Protein AF-A0A810NK77-F1 (afdb_monomer)

Mean predicted aligned error: 9.83 Å

Foldseek 3Di:
DDPDPPCPVVVVVVVVVVVVVVVVVVVVVVVVVVVVVVVVVVVVVVVVVLVVLLVVLVVLLVVLVVLLVVLVVLCVVLLADQPCSVVLVVLSVVSVVCSVVSVSVVSVVSSVVSVVSSVVSVVVSVLQSVVLVLLVLLVVLLQVQQVVLQWAWDPVQWDQDSQRWTWTWIAHPVGKIKIWIWHADDPRDAIDIDIDTPVRVVCVVVVHDDPDPCPSVVVSVVSSLVSSVVSVGDDDQDDDPVRDPDDPVNVVVVPPPDPPPPPPDDDD

Sequence (268 aa):
MSGSPKYSTAQSSRERAERAERERAERQRRREQELARLRAEAEARAKAERDARRRQAALAVDGLQARLTVLENDAAAARVHLSGGSDTQRLLVRLRADLAADRLDRIGAEAAGAQRALDTAETTLDEQIDRIVARRELVRALAASMPSTGYVIDLSSLDEDQAGTISLRARALDGDVLAVVVQDEDGGGGHRMVYSNAEMLHQSDAGVVEGGTCTDLVEVITVLNRSVEQAGFEAGGVRWDDGGHVRPDERRAEQRPAPAQHTQERPA

Structure (mmCIF, N/CA/C/O backbone):
data_AF-A0A810NK77-F1
#
_entry.id   AF-A0A810NK77-F1
#
loop_
_atom_site.group_PDB
_atom_site.id
_atom_site.type_symbol
_atom_site.label_atom_id
_atom_site.label_alt_id
_atom_site.label_comp_id
_atom_site.label_asym_id
_atom_site.label_entity_id
_atom_site.label_seq_id
_atom_site.pdbx_PDB_ins_code
_atom_site.Cartn_x
_atom_site.Cartn_y
_atom_site.Cartn_z
_atom_site.occupancy
_atom_site.B_iso_or_equiv
_atom_site.auth_seq_id
_atom_site.auth_comp_id
_atom_site.auth_asym_id
_atom_site.auth_atom_id
_atom_site.pdbx_PDB_model_num
ATOM 1 N N . MET A 1 1 ? -67.738 -0.423 88.528 1.00 44.19 1 MET A N 1
ATOM 2 C CA . MET A 1 1 ? -66.285 -0.690 88.537 1.00 44.19 1 MET A CA 1
ATOM 3 C C . MET A 1 1 ? -65.865 -1.078 87.127 1.00 44.19 1 MET A C 1
ATOM 5 O O . MET A 1 1 ? -66.144 -2.190 86.712 1.00 44.19 1 MET A O 1
ATOM 9 N N . SER A 1 2 ? -65.304 -0.140 86.360 1.00 46.72 2 SER A N 1
ATOM 10 C CA . SER A 1 2 ? -64.797 -0.391 85.004 1.00 46.72 2 SER A CA 1
ATOM 11 C C . SER A 1 2 ? -63.275 -0.405 85.078 1.00 46.72 2 SER A C 1
ATOM 13 O O . SER A 1 2 ? -62.637 0.640 85.203 1.00 46.72 2 SER A O 1
ATOM 15 N N . GLY A 1 3 ? -62.702 -1.605 85.140 1.00 51.88 3 GLY A N 1
ATOM 16 C CA . GLY A 1 3 ? -61.260 -1.805 85.119 1.00 51.88 3 GLY A CA 1
ATOM 17 C C . GLY A 1 3 ? -60.760 -1.710 83.687 1.00 51.88 3 GLY A C 1
ATOM 18 O O . GLY A 1 3 ? -60.677 -2.725 83.004 1.00 51.88 3 GLY A O 1
ATOM 19 N N . SER A 1 4 ? -60.440 -0.501 83.222 1.00 55.41 4 SER A N 1
ATOM 20 C CA . SER A 1 4 ? -59.747 -0.319 81.944 1.00 55.41 4 SER A CA 1
ATOM 21 C C . SER A 1 4 ? -58.452 -1.144 81.946 1.00 55.41 4 SER A C 1
ATOM 23 O O . SER A 1 4 ? -57.627 -0.962 82.851 1.00 55.41 4 SER A O 1
ATOM 25 N N . PRO A 1 5 ? -58.239 -2.048 80.972 1.00 56.72 5 PRO A N 1
ATOM 26 C CA . PRO A 1 5 ? -57.066 -2.909 80.950 1.00 56.72 5 PRO A CA 1
ATOM 27 C C . PRO A 1 5 ? -55.805 -2.074 80.703 1.00 56.72 5 PRO A C 1
ATOM 29 O O . PRO A 1 5 ? -55.465 -1.727 79.572 1.00 56.72 5 PRO A O 1
ATOM 32 N N . LYS A 1 6 ? -55.072 -1.778 81.783 1.00 56.03 6 LYS A N 1
ATOM 33 C CA . LYS A 1 6 ? -53.796 -1.039 81.773 1.00 56.03 6 LYS A CA 1
ATOM 34 C C . LYS A 1 6 ? -52.656 -1.760 81.022 1.00 56.03 6 LYS A C 1
ATOM 36 O O . LYS A 1 6 ? -51.572 -1.203 80.904 1.00 56.03 6 LYS A O 1
ATOM 41 N N . TYR A 1 7 ? -52.899 -2.954 80.472 1.00 56.69 7 TYR A N 1
ATOM 42 C CA . TYR A 1 7 ? -51.923 -3.761 79.723 1.00 56.69 7 TYR A CA 1
ATOM 43 C C . TYR A 1 7 ? -51.982 -3.596 78.185 1.00 56.69 7 TYR A C 1
ATOM 45 O O . TYR A 1 7 ? -51.075 -4.051 77.493 1.00 56.69 7 TYR A O 1
ATOM 53 N N . SER A 1 8 ? -52.982 -2.894 77.633 1.00 67.38 8 SER A N 1
ATOM 54 C CA . SER A 1 8 ? -53.188 -2.762 76.171 1.00 67.38 8 SER A CA 1
ATOM 55 C C . SER A 1 8 ? -52.193 -1.810 75.465 1.00 67.38 8 SER A C 1
ATOM 57 O O . SER A 1 8 ? -51.787 -2.016 74.316 1.00 67.38 8 SER A O 1
ATOM 59 N N . THR A 1 9 ? -51.708 -0.777 76.156 1.00 80.00 9 THR A N 1
ATOM 60 C CA . THR A 1 9 ? -50.805 0.232 75.569 1.00 80.00 9 THR A CA 1
ATOM 61 C C . THR A 1 9 ? -49.363 -0.258 75.410 1.00 80.00 9 THR A C 1
ATOM 63 O O . THR A 1 9 ? -48.690 0.130 74.457 1.00 80.00 9 THR A O 1
ATOM 66 N N . ALA A 1 10 ? -48.893 -1.140 76.298 1.00 82.00 10 ALA A N 1
ATOM 67 C CA . ALA A 1 10 ? -47.545 -1.710 76.239 1.00 82.00 10 ALA A CA 1
ATOM 68 C C . ALA A 1 10 ? -47.403 -2.808 75.167 1.00 82.00 10 ALA A C 1
ATOM 70 O O . ALA A 1 10 ? -46.344 -2.942 74.559 1.00 82.00 10 ALA A O 1
ATOM 71 N N . GLN A 1 11 ? -48.461 -3.581 74.900 1.00 85.06 11 GLN A N 1
ATOM 72 C CA . GLN A 1 11 ? -48.472 -4.529 73.778 1.00 85.06 11 GLN A CA 1
ATOM 73 C C . GLN A 1 11 ? -48.541 -3.798 72.434 1.00 85.06 11 GLN A C 1
ATOM 75 O O . GLN A 1 11 ? -47.721 -4.048 71.556 1.00 85.06 11 GLN A O 1
ATOM 80 N N . SER A 1 12 ? -49.435 -2.813 72.299 1.00 86.62 12 SER A N 1
ATOM 81 C CA . SER A 1 12 ? -49.547 -2.036 71.057 1.00 86.62 12 SER A CA 1
ATOM 82 C C . SER A 1 12 ? -48.311 -1.180 70.745 1.00 86.62 12 SER A C 1
ATOM 84 O O . SER A 1 12 ? -48.074 -0.846 69.583 1.00 86.62 12 SER A O 1
ATOM 86 N N . SER A 1 13 ? -47.507 -0.786 71.740 1.00 88.50 13 SER A N 1
ATOM 87 C CA . SER A 1 13 ? -46.223 -0.113 71.498 1.00 88.50 13 SER A CA 1
ATOM 88 C C . SER A 1 13 ? -45.142 -1.085 71.014 1.00 88.50 13 SER A C 1
ATOM 90 O O . SER A 1 13 ? -44.431 -0.750 70.067 1.00 88.50 13 SER A O 1
ATOM 92 N N . ARG A 1 14 ? -45.068 -2.298 71.581 1.00 92.62 14 ARG A N 1
ATOM 93 C CA . A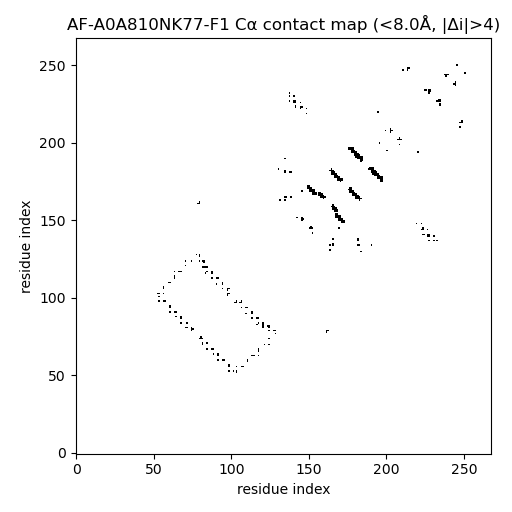RG A 1 14 ? -44.161 -3.366 71.119 1.00 92.62 14 ARG A CA 1
ATOM 94 C C . ARG A 1 14 ? -44.468 -3.787 69.686 1.00 92.62 14 ARG A C 1
ATOM 96 O O . ARG A 1 14 ? -43.574 -3.782 68.851 1.00 92.62 14 ARG A O 1
ATOM 103 N N . GLU A 1 15 ? -45.736 -4.014 69.358 1.00 93.50 15 GLU A N 1
ATOM 104 C CA . GLU A 1 15 ? -46.138 -4.373 67.993 1.00 93.50 15 GLU A CA 1
ATOM 105 C C . GLU A 1 15 ? -45.835 -3.276 66.964 1.00 93.50 15 GLU A C 1
ATOM 107 O O . GLU A 1 15 ? -45.521 -3.572 65.811 1.00 93.50 15 GLU A O 1
ATOM 112 N N . ARG A 1 16 ? -45.947 -1.998 67.351 1.00 93.19 16 ARG A N 1
ATOM 113 C CA . ARG A 1 16 ? -45.576 -0.871 66.482 1.00 93.19 16 ARG A CA 1
ATOM 114 C C . ARG A 1 16 ? -44.065 -0.793 66.279 1.00 93.19 16 ARG A C 1
ATOM 116 O O . ARG A 1 16 ? -43.634 -0.540 65.157 1.00 93.19 16 ARG A O 1
ATOM 123 N N . ALA A 1 17 ? -43.279 -1.034 67.328 1.00 94.62 17 ALA A N 1
ATOM 124 C CA . ALA A 1 17 ? -41.822 -1.080 67.240 1.00 94.62 17 ALA A CA 1
ATOM 125 C C . ALA A 1 17 ? -41.350 -2.235 66.341 1.00 94.62 17 ALA A C 1
ATOM 127 O O . ALA A 1 17 ? -40.574 -2.004 65.418 1.00 94.62 17 ALA A O 1
ATOM 128 N N . GLU A 1 18 ? -41.897 -3.439 66.529 1.00 96.19 18 GLU A N 1
ATOM 129 C CA . GLU A 1 18 ? -41.585 -4.608 65.700 1.00 96.19 18 GLU A CA 1
ATOM 130 C C . GLU A 1 18 ? -41.977 -4.398 64.231 1.00 96.19 18 GLU A C 1
ATOM 132 O O . GLU A 1 18 ? -41.212 -4.734 63.327 1.00 96.19 18 GLU A O 1
ATOM 137 N N . ARG A 1 19 ? -43.150 -3.806 63.962 1.00 96.50 19 ARG A N 1
ATOM 138 C CA . ARG A 1 19 ? -43.558 -3.451 62.591 1.00 96.50 19 ARG A CA 1
ATOM 139 C C . ARG A 1 19 ? -42.603 -2.440 61.961 1.00 96.50 19 ARG A C 1
ATOM 141 O O . ARG A 1 19 ? -42.192 -2.638 60.820 1.00 96.50 19 ARG A O 1
ATOM 148 N N . ALA A 1 20 ? -42.219 -1.398 62.696 1.00 96.00 20 ALA A N 1
ATOM 149 C CA . ALA A 1 20 ? -41.281 -0.390 62.209 1.00 96.00 20 ALA A CA 1
ATOM 150 C C . ALA A 1 20 ? -39.885 -0.977 61.936 1.00 96.00 20 ALA A C 1
ATOM 152 O O . ALA A 1 20 ? -39.244 -0.604 60.953 1.00 96.00 20 ALA A O 1
ATOM 153 N N . GLU A 1 21 ? -39.413 -1.909 62.767 1.00 97.12 21 GLU A N 1
ATOM 154 C CA . GLU A 1 21 ? -38.141 -2.607 62.565 1.00 97.12 21 GLU A CA 1
ATOM 155 C C . GLU A 1 21 ? -38.177 -3.509 61.327 1.00 97.12 21 GLU A C 1
ATOM 157 O O . GLU A 1 21 ? -37.288 -3.418 60.479 1.00 97.12 21 GLU A O 1
ATOM 162 N N . ARG A 1 22 ? -39.244 -4.302 61.152 1.00 97.62 22 ARG A N 1
ATOM 163 C CA . ARG A 1 22 ? -39.440 -5.129 59.949 1.00 97.62 22 ARG A CA 1
ATOM 164 C C . ARG A 1 22 ? -39.485 -4.285 58.680 1.00 97.62 22 ARG A C 1
ATOM 166 O O . ARG A 1 22 ? -38.826 -4.621 57.702 1.00 97.62 22 ARG A O 1
ATOM 173 N N . GLU A 1 23 ? -40.200 -3.165 58.704 1.00 97.31 23 GLU A N 1
ATOM 174 C CA . GLU A 1 23 ? -40.297 -2.259 57.558 1.00 97.31 23 GLU A CA 1
ATOM 175 C C . GLU A 1 23 ? -38.945 -1.589 57.241 1.00 97.31 23 GLU A C 1
ATOM 177 O O . GLU A 1 23 ? -38.600 -1.379 56.077 1.00 97.31 23 GLU A O 1
ATOM 182 N N . ARG A 1 24 ? -38.138 -1.253 58.260 1.00 98.06 24 ARG A N 1
ATOM 183 C CA . ARG A 1 24 ? -36.759 -0.767 58.061 1.00 98.06 24 ARG A CA 1
ATOM 184 C C . ARG A 1 24 ? -35.873 -1.847 57.445 1.00 98.06 24 ARG A C 1
ATOM 186 O O . ARG A 1 24 ? -35.196 -1.556 56.462 1.00 98.06 24 ARG A O 1
ATOM 193 N N . ALA A 1 25 ? -35.924 -3.072 57.965 1.00 97.62 25 ALA A N 1
ATOM 194 C CA . ALA A 1 25 ? -35.158 -4.199 57.442 1.00 97.62 25 ALA A CA 1
ATOM 195 C C . ALA A 1 25 ? -35.550 -4.537 55.994 1.00 97.62 25 ALA A C 1
ATOM 197 O O . ALA A 1 25 ? -34.683 -4.768 55.154 1.00 97.62 25 ALA A O 1
ATOM 198 N N . GLU A 1 26 ? -36.842 -4.510 55.662 1.00 97.81 26 GLU A N 1
ATOM 199 C CA . GLU A 1 26 ? -37.317 -4.745 54.298 1.00 97.81 26 GLU A CA 1
ATOM 200 C C . GLU A 1 26 ? -36.883 -3.629 53.342 1.00 97.81 26 GLU A C 1
ATOM 202 O O . GLU A 1 26 ? -36.362 -3.913 52.264 1.00 97.81 26 GLU A O 1
ATOM 207 N N . ARG A 1 27 ? -37.027 -2.356 53.741 1.00 97.94 27 ARG A N 1
ATOM 208 C CA . ARG A 1 27 ? -36.525 -1.221 52.948 1.00 97.94 27 ARG A CA 1
ATOM 209 C C . ARG A 1 27 ? -35.023 -1.317 52.712 1.00 97.94 27 ARG A C 1
ATOM 211 O O . ARG A 1 27 ? -34.572 -1.031 51.607 1.00 97.94 27 ARG A O 1
ATOM 218 N N . GLN A 1 28 ? -34.261 -1.724 53.723 1.00 97.88 28 GLN A N 1
ATOM 219 C CA . GLN A 1 28 ? -32.824 -1.921 53.591 1.00 97.88 28 GLN A CA 1
ATOM 220 C C . GLN A 1 28 ? -32.505 -3.046 52.600 1.00 97.88 28 GLN A C 1
ATOM 222 O O . GLN A 1 28 ? -31.746 -2.812 51.665 1.00 97.88 28 GLN A O 1
ATOM 227 N N . ARG A 1 29 ? -33.159 -4.209 52.715 1.00 98.12 29 ARG A N 1
ATOM 228 C CA . ARG A 1 29 ? -32.994 -5.317 51.758 1.00 98.12 29 ARG A CA 1
ATOM 229 C C . ARG A 1 29 ? -33.341 -4.905 50.329 1.00 98.12 29 ARG A C 1
ATOM 231 O O . ARG A 1 29 ? -32.597 -5.235 49.414 1.00 98.12 29 ARG A O 1
ATOM 238 N N . ARG A 1 30 ? -34.434 -4.159 50.129 1.00 98.00 30 ARG A N 1
ATOM 239 C CA . ARG A 1 30 ? -34.819 -3.644 48.803 1.00 98.00 30 ARG A CA 1
ATOM 240 C C . ARG A 1 30 ? -33.745 -2.720 48.226 1.00 98.00 30 ARG A C 1
ATOM 242 O O . ARG A 1 30 ? -33.383 -2.882 47.068 1.00 98.00 30 ARG A O 1
ATOM 249 N N . ARG A 1 31 ? -33.190 -1.808 49.033 1.00 97.88 31 ARG A N 1
ATOM 250 C CA . ARG A 1 31 ? -32.089 -0.922 48.611 1.00 97.88 31 ARG A CA 1
ATOM 251 C C . ARG A 1 31 ? -30.818 -1.697 48.279 1.00 97.88 31 ARG A C 1
ATOM 253 O O . ARG A 1 31 ? -30.171 -1.404 47.283 1.00 97.88 31 ARG A O 1
ATOM 260 N N . GLU A 1 32 ? -30.457 -2.685 49.092 1.00 98.00 32 GLU A N 1
ATOM 261 C CA . GLU A 1 32 ? -29.290 -3.538 48.841 1.00 98.00 32 GLU A CA 1
ATOM 262 C C . GLU A 1 32 ? -29.459 -4.348 47.547 1.00 98.00 32 GLU A C 1
ATOM 264 O O . GLU A 1 32 ? -28.538 -4.395 46.733 1.00 98.00 32 GLU A O 1
ATOM 269 N N . GLN A 1 33 ? -30.648 -4.912 47.313 1.00 98.00 33 GLN A N 1
ATOM 270 C CA . GLN A 1 33 ? -30.990 -5.606 46.067 1.00 98.00 33 GLN A CA 1
ATOM 271 C C . GLN A 1 33 ? -30.954 -4.669 44.854 1.00 98.00 33 GLN A C 1
ATOM 273 O O . GLN A 1 33 ? -30.421 -5.041 43.811 1.00 98.00 33 GLN A O 1
ATOM 278 N N . GLU A 1 34 ? -31.480 -3.452 44.984 1.00 97.62 34 GLU A N 1
ATOM 279 C CA . GLU A 1 34 ? -31.454 -2.440 43.926 1.00 97.62 34 GLU A CA 1
ATOM 280 C C . GLU A 1 34 ? -30.019 -2.016 43.588 1.00 97.62 34 GLU A C 1
ATOM 282 O O . GLU A 1 34 ? -29.634 -2.025 42.421 1.00 97.62 34 GLU A O 1
ATOM 287 N N . LEU A 1 35 ? -29.183 -1.739 44.594 1.00 98.19 35 LEU A N 1
ATOM 288 C CA . LEU A 1 35 ? -27.768 -1.415 44.391 1.00 98.19 35 LEU A CA 1
ATOM 289 C C . LEU A 1 35 ? -26.993 -2.579 43.764 1.00 98.19 35 LEU A C 1
ATOM 291 O O . LEU A 1 35 ? -26.163 -2.352 42.884 1.00 98.19 35 LEU A O 1
ATOM 295 N N . ALA A 1 36 ? -27.258 -3.817 44.187 1.00 97.81 36 ALA A N 1
ATOM 296 C CA . ALA A 1 36 ? -26.647 -5.003 43.593 1.00 97.81 36 ALA A CA 1
ATOM 297 C C . ALA A 1 36 ? -27.043 -5.158 42.118 1.00 97.81 36 ALA A C 1
ATOM 299 O O . ALA A 1 36 ? -26.183 -5.403 41.273 1.00 97.81 36 ALA A O 1
ATOM 300 N N . ARG A 1 37 ? -28.323 -4.940 41.792 1.00 98.31 37 ARG A N 1
ATOM 301 C CA . ARG A 1 37 ? -28.819 -4.956 40.413 1.00 98.31 37 ARG A CA 1
ATOM 302 C C . ARG A 1 37 ? -28.159 -3.869 39.561 1.00 98.31 37 ARG A C 1
ATOM 304 O O . ARG A 1 37 ? -27.688 -4.172 38.471 1.00 98.31 37 ARG A O 1
ATOM 311 N N . LEU A 1 38 ? -28.079 -2.633 40.056 1.00 98.31 38 LEU A N 1
ATOM 312 C CA . LEU A 1 38 ? -27.445 -1.525 39.332 1.00 98.31 38 LEU A CA 1
ATOM 313 C C . LEU A 1 38 ? -25.953 -1.782 39.074 1.00 98.31 38 LEU A C 1
ATOM 315 O O . LEU A 1 38 ? -25.463 -1.487 37.986 1.00 98.31 38 LEU A O 1
ATOM 319 N N . ARG A 1 39 ? -25.236 -2.372 40.039 1.00 98.12 39 ARG A N 1
ATOM 320 C CA . ARG A 1 39 ? -23.834 -2.787 39.857 1.00 98.12 39 ARG A CA 1
ATOM 321 C C . ARG A 1 39 ? -23.700 -3.870 38.791 1.00 98.12 39 ARG A C 1
ATOM 323 O O . ARG A 1 39 ? -22.884 -3.714 37.890 1.00 98.12 39 AR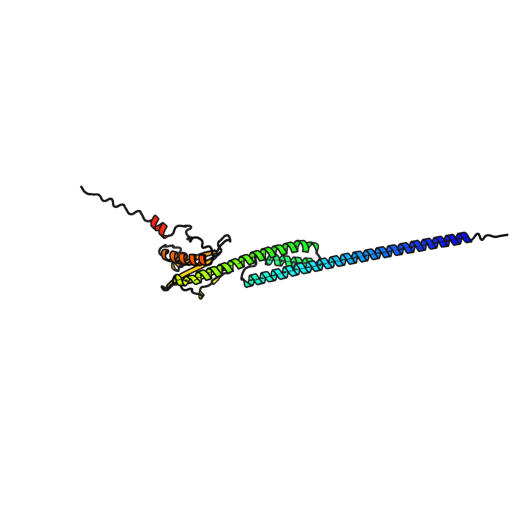G A O 1
ATOM 330 N N . ALA A 1 40 ? -24.542 -4.902 38.839 1.00 98.06 40 ALA A N 1
ATOM 331 C CA . ALA A 1 40 ? -24.539 -5.968 37.839 1.00 98.06 40 ALA A CA 1
ATOM 332 C C . ALA A 1 40 ? -24.848 -5.440 36.424 1.00 98.06 40 ALA A C 1
ATOM 334 O O . ALA A 1 40 ? -24.193 -5.829 35.459 1.00 98.06 40 ALA A O 1
ATOM 335 N N . GLU A 1 41 ? -25.807 -4.518 36.287 1.00 98.19 41 GLU A N 1
ATOM 336 C CA . GLU A 1 41 ? -26.114 -3.868 35.007 1.00 98.19 41 GLU A CA 1
ATOM 337 C C . GLU A 1 41 ? -24.940 -3.007 34.503 1.00 98.19 41 GLU A C 1
ATOM 339 O O . GLU A 1 41 ? -24.620 -3.045 33.313 1.00 98.19 41 GLU A O 1
ATOM 344 N N . ALA A 1 42 ? -24.269 -2.260 35.386 1.00 98.12 42 ALA A N 1
ATOM 345 C CA . ALA A 1 42 ? -23.098 -1.457 35.032 1.00 98.12 42 ALA A CA 1
ATOM 346 C C . ALA A 1 42 ? -21.905 -2.326 34.592 1.00 98.12 42 ALA A C 1
ATOM 348 O O . ALA A 1 42 ? -21.278 -2.038 33.572 1.00 98.12 42 ALA A O 1
ATOM 349 N N . GLU A 1 43 ? -21.627 -3.420 35.305 1.00 98.19 43 GLU A N 1
ATOM 350 C CA . GLU A 1 43 ? -20.587 -4.392 34.947 1.00 98.19 43 GLU A CA 1
ATOM 351 C C . GLU A 1 43 ? -20.881 -5.073 33.603 1.00 98.19 43 GLU A C 1
ATOM 353 O O . GLU A 1 43 ? -19.990 -5.196 32.759 1.00 98.19 43 GLU A O 1
ATOM 358 N N . ALA A 1 44 ? -22.138 -5.464 33.362 1.00 98.00 44 ALA A N 1
ATOM 359 C CA . ALA A 1 44 ? -22.555 -6.064 32.097 1.00 98.00 44 ALA A CA 1
ATOM 360 C C . ALA A 1 44 ? -22.367 -5.101 30.913 1.00 98.00 44 ALA A C 1
ATOM 362 O O . ALA A 1 44 ? -21.870 -5.511 29.862 1.00 98.00 44 ALA A O 1
ATOM 363 N N . ARG A 1 45 ? -22.708 -3.815 31.088 1.00 98.19 45 ARG A N 1
ATOM 364 C CA . ARG A 1 45 ? -22.480 -2.775 30.069 1.00 98.19 45 ARG A CA 1
ATOM 365 C C . ARG A 1 45 ? -20.993 -2.556 29.808 1.00 98.19 45 ARG A C 1
ATOM 367 O O . ARG A 1 45 ? -20.581 -2.606 28.654 1.00 98.19 45 ARG A O 1
ATOM 374 N N . ALA A 1 46 ? -20.182 -2.407 30.856 1.00 97.88 46 ALA A N 1
ATOM 375 C CA . ALA A 1 46 ? -18.736 -2.224 30.718 1.00 97.88 46 ALA A CA 1
ATOM 376 C C . ALA A 1 46 ? -18.069 -3.405 29.989 1.00 97.88 46 ALA A C 1
ATOM 378 O O . ALA A 1 46 ? -17.209 -3.208 29.128 1.00 97.88 46 ALA A O 1
ATOM 379 N N . LYS A 1 47 ? -18.503 -4.639 30.278 1.00 97.44 47 LYS A N 1
ATOM 380 C CA . LYS A 1 47 ? -18.047 -5.835 29.560 1.00 97.44 47 LYS A CA 1
ATOM 381 C C . LYS A 1 47 ? -18.456 -5.805 28.086 1.00 97.44 47 LYS A C 1
ATOM 383 O O . LYS A 1 47 ? -17.610 -6.024 27.224 1.00 97.44 47 LYS A O 1
ATOM 388 N N . ALA A 1 48 ? -19.720 -5.500 27.792 1.00 98.06 48 ALA A N 1
ATOM 389 C CA . ALA A 1 48 ? -20.217 -5.427 26.419 1.00 98.06 48 ALA A CA 1
ATOM 390 C C . ALA A 1 48 ? -19.480 -4.360 25.588 1.00 98.06 48 ALA A C 1
ATOM 392 O O . ALA A 1 48 ? -19.129 -4.611 24.434 1.00 98.06 48 ALA A O 1
ATOM 393 N N . GLU A 1 49 ? -19.199 -3.197 26.180 1.00 98.00 49 GLU A N 1
ATOM 394 C CA . GLU A 1 49 ? -18.408 -2.134 25.555 1.00 98.00 49 GLU A CA 1
ATOM 395 C C . GLU A 1 49 ? -16.968 -2.579 25.285 1.00 98.00 49 GLU A C 1
ATOM 397 O O . GLU A 1 49 ? -16.453 -2.365 24.185 1.00 98.00 49 GLU A O 1
ATOM 402 N N . ARG A 1 50 ? -16.321 -3.242 26.252 1.00 96.56 50 ARG A N 1
ATOM 403 C CA . ARG A 1 50 ? -14.966 -3.789 26.078 1.00 96.56 50 ARG A CA 1
ATOM 404 C C . ARG A 1 50 ? -14.920 -4.830 24.959 1.00 96.56 50 ARG A C 1
ATOM 406 O O . ARG A 1 50 ? -14.053 -4.747 24.093 1.00 96.56 50 ARG A O 1
ATOM 413 N N . ASP A 1 51 ? -15.879 -5.753 24.926 1.00 98.00 51 ASP A N 1
ATOM 414 C CA . ASP A 1 51 ? -15.980 -6.780 23.885 1.00 98.00 51 ASP A CA 1
ATOM 415 C C . ASP A 1 51 ? -16.209 -6.160 22.497 1.00 98.00 51 ASP A C 1
ATOM 417 O O . ASP A 1 51 ? -15.631 -6.612 21.507 1.00 98.00 51 ASP A O 1
ATOM 421 N N . ALA A 1 52 ? -17.022 -5.102 22.409 1.00 97.88 52 ALA A N 1
ATOM 422 C CA . ALA A 1 52 ? -17.231 -4.363 21.167 1.00 97.88 52 ALA A CA 1
ATOM 423 C C . ALA A 1 52 ? -15.943 -3.678 20.685 1.00 97.88 52 ALA A C 1
ATOM 425 O O . ALA A 1 52 ? -15.569 -3.848 19.523 1.00 97.88 52 ALA A O 1
ATOM 426 N N . ARG A 1 53 ? -15.223 -2.985 21.579 1.00 97.25 53 ARG A N 1
ATOM 427 C CA . ARG A 1 53 ? -13.927 -2.360 21.261 1.00 97.25 53 ARG A CA 1
ATOM 428 C C . ARG A 1 53 ? -12.896 -3.392 20.814 1.00 97.25 53 ARG A C 1
ATOM 430 O O . ARG A 1 53 ? -12.193 -3.165 19.835 1.00 97.25 53 ARG A O 1
ATOM 437 N N . ARG A 1 54 ? -12.839 -4.546 21.482 1.00 97.94 54 ARG A N 1
ATOM 438 C CA . ARG A 1 54 ? -11.938 -5.644 21.112 1.00 97.94 54 ARG A CA 1
ATOM 439 C C . ARG A 1 54 ? -12.251 -6.201 19.724 1.00 97.94 54 ARG A C 1
ATOM 441 O O . ARG A 1 54 ? -11.329 -6.405 18.941 1.00 97.94 54 ARG A O 1
ATOM 448 N N . ARG A 1 55 ? -13.531 -6.416 19.392 1.00 98.19 55 ARG A N 1
ATOM 449 C CA . ARG A 1 55 ? -13.942 -6.852 18.043 1.00 98.19 55 ARG A CA 1
ATOM 450 C C . ARG A 1 55 ? -13.564 -5.831 16.974 1.00 98.19 55 ARG A C 1
ATOM 452 O O . ARG A 1 55 ? -13.029 -6.212 15.941 1.00 98.19 55 ARG A O 1
ATOM 459 N N . GLN A 1 56 ? -13.805 -4.547 17.230 1.00 97.56 56 GLN A N 1
ATOM 460 C CA . GLN A 1 56 ? -13.435 -3.480 16.301 1.00 97.56 56 GLN A CA 1
ATOM 461 C C . GLN A 1 56 ? -11.916 -3.420 16.081 1.00 97.56 56 GLN A C 1
ATOM 463 O O . GLN A 1 56 ? -11.466 -3.318 14.944 1.00 97.56 56 GLN A O 1
ATOM 468 N N . ALA A 1 57 ? -11.131 -3.532 17.155 1.00 97.38 57 ALA A N 1
ATOM 469 C CA . ALA A 1 57 ? -9.675 -3.585 17.084 1.00 97.38 57 ALA A CA 1
ATOM 470 C C . ALA A 1 57 ? -9.176 -4.793 16.272 1.00 97.38 57 ALA A C 1
ATOM 472 O O . ALA A 1 57 ? -8.280 -4.640 15.447 1.00 97.38 57 ALA A O 1
ATOM 473 N N . ALA A 1 58 ? -9.781 -5.971 16.459 1.00 98.38 58 ALA A N 1
ATOM 474 C CA . ALA A 1 58 ? -9.451 -7.167 15.685 1.00 98.38 58 ALA A CA 1
ATOM 475 C C . ALA A 1 58 ? -9.690 -6.964 14.183 1.00 98.38 58 ALA A C 1
ATOM 477 O O . ALA A 1 58 ? -8.775 -7.159 13.391 1.00 98.38 58 ALA A O 1
ATOM 478 N N . LEU A 1 59 ? -10.877 -6.472 13.809 1.00 98.25 59 LEU A N 1
ATOM 479 C CA . LEU A 1 59 ? -11.214 -6.185 12.412 1.00 98.25 59 LEU A CA 1
ATOM 480 C C . LEU A 1 59 ? -10.254 -5.170 11.778 1.00 98.25 59 LEU A C 1
ATOM 482 O O . LEU A 1 59 ? -9.867 -5.335 10.625 1.00 98.25 59 LEU A O 1
ATOM 486 N N . ALA A 1 60 ? -9.848 -4.140 12.525 1.00 97.69 60 ALA A N 1
ATOM 487 C CA . ALA A 1 60 ? -8.883 -3.158 12.039 1.00 97.69 60 ALA A CA 1
ATOM 488 C C . ALA A 1 60 ? -7.506 -3.789 11.772 1.00 97.69 60 ALA A C 1
ATOM 490 O O . ALA A 1 60 ? -6.928 -3.569 10.712 1.00 97.69 60 ALA A O 1
ATOM 491 N N . VAL A 1 61 ? -6.989 -4.602 12.701 1.00 98.31 61 VAL A N 1
ATOM 492 C CA . VAL A 1 61 ? -5.689 -5.278 12.539 1.00 98.31 61 VAL A CA 1
ATOM 493 C C . VAL A 1 61 ? -5.718 -6.287 11.387 1.00 98.31 61 VAL A C 1
ATOM 495 O O . VAL A 1 61 ? -4.766 -6.350 10.610 1.00 98.31 61 VAL A O 1
ATOM 498 N N . ASP A 1 62 ? -6.809 -7.039 11.240 1.00 98.44 62 ASP A N 1
ATOM 499 C CA .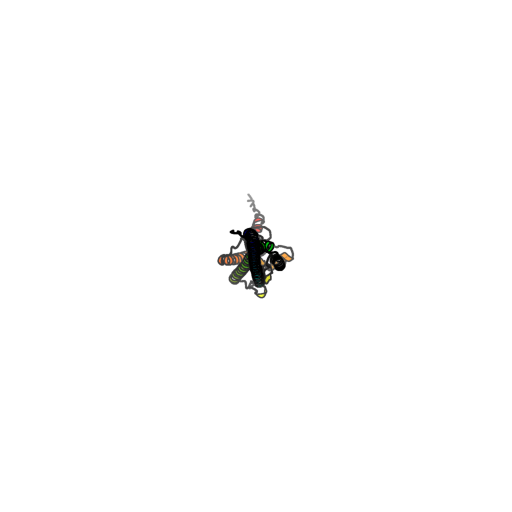 ASP A 1 62 ? -6.973 -7.995 10.142 1.00 98.44 62 ASP A CA 1
ATOM 500 C C . ASP A 1 62 ? -7.073 -7.287 8.784 1.00 98.44 62 ASP A C 1
ATOM 502 O O . ASP A 1 62 ? -6.430 -7.714 7.825 1.00 98.44 62 ASP A O 1
ATOM 506 N N . GLY A 1 63 ? -7.800 -6.166 8.711 1.00 98.44 63 GLY A N 1
ATOM 507 C CA . GLY A 1 63 ? -7.879 -5.337 7.507 1.00 98.44 63 GLY A CA 1
ATOM 508 C C . GLY A 1 63 ? -6.519 -4.784 7.076 1.00 98.44 63 GLY A C 1
ATOM 509 O O . GLY A 1 63 ? -6.169 -4.857 5.898 1.00 98.44 63 GLY A O 1
ATOM 510 N N . LEU A 1 64 ? -5.712 -4.302 8.028 1.00 98.38 64 LEU A N 1
ATOM 511 C CA . LEU A 1 64 ? -4.354 -3.827 7.748 1.00 98.38 64 LEU A CA 1
ATOM 512 C C . LEU A 1 64 ? -3.439 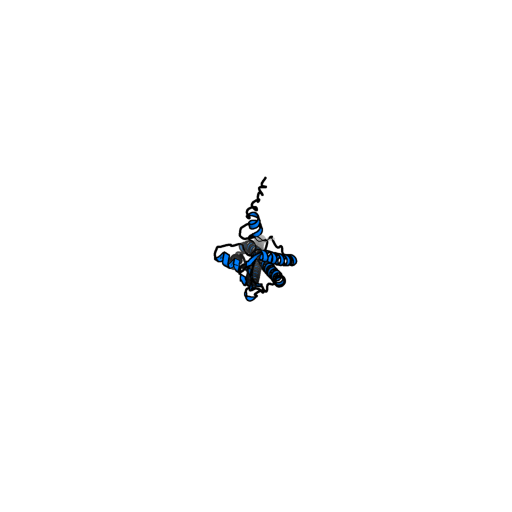-4.954 7.241 1.00 98.38 64 LEU A C 1
ATOM 514 O O . LEU A 1 64 ? -2.671 -4.735 6.307 1.00 98.38 64 LEU A O 1
ATOM 518 N N . GLN A 1 65 ? -3.529 -6.164 7.810 1.00 98.62 65 GLN A N 1
ATOM 519 C CA . GLN A 1 65 ? -2.768 -7.306 7.290 1.00 98.62 65 GLN A CA 1
ATOM 520 C C . GLN A 1 65 ? -3.190 -7.669 5.873 1.00 98.62 65 GLN A C 1
ATOM 522 O O . GLN A 1 65 ? -2.325 -7.894 5.033 1.00 98.62 65 GLN A O 1
ATOM 527 N N . ALA A 1 66 ? -4.497 -7.768 5.622 1.00 98.62 66 ALA A N 1
ATOM 528 C CA . ALA A 1 66 ? -5.002 -8.132 4.307 1.00 98.62 6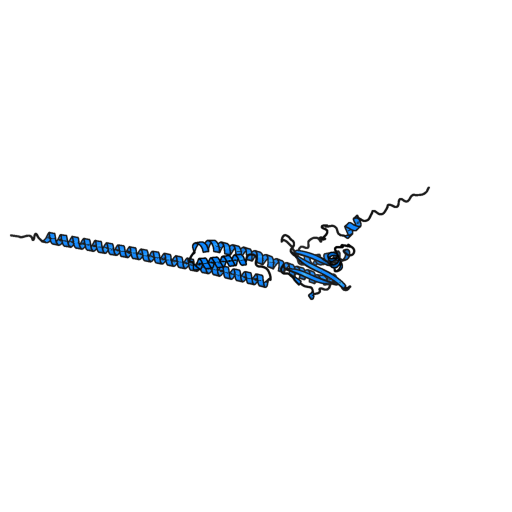6 ALA A CA 1
ATOM 529 C C . ALA A 1 66 ? -4.486 -7.154 3.244 1.00 98.62 66 ALA A C 1
ATOM 531 O O . ALA A 1 66 ? -4.006 -7.588 2.200 1.00 98.62 66 ALA A O 1
ATOM 532 N N . ARG A 1 67 ? -4.495 -5.851 3.550 1.00 98.56 67 ARG A N 1
ATOM 533 C CA . ARG A 1 67 ? -3.941 -4.823 2.665 1.00 98.56 67 ARG A CA 1
ATOM 534 C C . ARG A 1 67 ? -2.434 -4.970 2.458 1.00 98.56 67 ARG A C 1
ATOM 536 O O . ARG A 1 67 ? -2.001 -4.920 1.316 1.00 98.56 67 ARG A O 1
ATOM 543 N N . LEU A 1 68 ? -1.646 -5.215 3.511 1.00 98.56 68 LEU A N 1
ATOM 544 C CA . LEU A 1 68 ? -0.208 -5.473 3.349 1.00 98.56 68 LEU A CA 1
ATOM 545 C C . LEU A 1 68 ? 0.051 -6.668 2.422 1.00 98.56 68 LEU A C 1
ATOM 547 O O . LEU A 1 68 ? 0.883 -6.575 1.533 1.00 98.56 68 LEU A O 1
ATOM 551 N N . THR A 1 69 ? -0.689 -7.764 2.591 1.00 98.44 69 THR A N 1
ATOM 552 C CA . THR A 1 69 ? -0.545 -8.953 1.742 1.00 98.44 69 THR A CA 1
ATOM 553 C C . THR A 1 69 ? -0.916 -8.677 0.283 1.00 98.44 69 THR A C 1
ATOM 555 O O . THR A 1 69 ? -0.276 -9.223 -0.610 1.00 98.44 69 THR A O 1
ATOM 558 N N . VAL A 1 70 ? -1.916 -7.828 0.018 1.00 98.56 70 VAL A N 1
ATOM 559 C CA . VAL A 1 70 ? -2.216 -7.369 -1.351 1.00 98.56 70 VAL A CA 1
ATOM 560 C C . VAL A 1 70 ? -1.027 -6.592 -1.923 1.00 98.56 70 VAL A C 1
ATOM 562 O O . VAL A 1 70 ? -0.523 -6.983 -2.970 1.00 98.56 70 VAL A O 1
ATOM 565 N N . LEU A 1 71 ? -0.496 -5.604 -1.195 1.00 98.31 71 LEU A N 1
ATOM 566 C CA . LEU A 1 71 ? 0.665 -4.821 -1.644 1.00 98.31 71 LEU A CA 1
ATOM 567 C C . LEU A 1 71 ? 1.919 -5.682 -1.864 1.00 98.31 71 LEU A C 1
ATOM 569 O O . LEU A 1 71 ? 2.668 -5.455 -2.808 1.00 98.31 71 LEU A O 1
ATOM 573 N N . GLU A 1 72 ? 2.161 -6.686 -1.016 1.00 98.38 72 GLU A N 1
ATOM 574 C CA . GLU A 1 72 ? 3.265 -7.640 -1.192 1.00 98.38 72 GLU A CA 1
ATOM 575 C C . GLU A 1 72 ? 3.103 -8.464 -2.478 1.00 98.38 72 GLU A C 1
ATOM 577 O O . GLU A 1 72 ? 4.083 -8.694 -3.189 1.00 98.38 72 GLU A O 1
ATOM 582 N N . ASN A 1 73 ? 1.874 -8.881 -2.800 1.00 98.06 73 ASN A N 1
ATOM 583 C CA . ASN A 1 73 ? 1.582 -9.606 -4.035 1.00 98.06 73 ASN A CA 1
ATOM 584 C C . ASN A 1 73 ? 1.724 -8.710 -5.270 1.00 98.06 73 ASN A C 1
ATOM 586 O O . ASN A 1 73 ? 2.301 -9.153 -6.262 1.00 98.06 73 ASN A O 1
ATOM 590 N N . ASP A 1 74 ? 1.245 -7.467 -5.205 1.00 97.38 74 ASP A N 1
ATOM 591 C CA . ASP A 1 74 ? 1.345 -6.502 -6.304 1.00 97.38 74 ASP A CA 1
ATOM 592 C C . ASP A 1 74 ? 2.811 -6.140 -6.577 1.00 97.38 74 ASP A C 1
ATOM 594 O O . ASP A 1 74 ? 3.268 -6.199 -7.721 1.00 97.38 74 ASP A O 1
ATOM 598 N N . ALA A 1 75 ? 3.593 -5.896 -5.521 1.00 96.12 75 ALA A N 1
ATOM 599 C CA . ALA A 1 75 ? 5.032 -5.677 -5.623 1.00 96.12 75 ALA A CA 1
ATOM 600 C C . ALA A 1 75 ? 5.757 -6.890 -6.230 1.00 96.12 75 ALA A C 1
ATOM 602 O O . ALA A 1 75 ? 6.578 -6.737 -7.135 1.00 96.12 75 ALA A O 1
ATOM 603 N N . ALA A 1 76 ? 5.417 -8.111 -5.801 1.00 95.94 76 ALA A N 1
ATOM 604 C CA . ALA A 1 76 ? 5.988 -9.331 -6.367 1.00 95.94 76 ALA A CA 1
ATOM 605 C C . ALA A 1 76 ? 5.612 -9.529 -7.847 1.00 95.94 76 ALA A C 1
ATOM 607 O O . ALA A 1 76 ? 6.468 -9.907 -8.651 1.00 95.94 76 ALA A O 1
ATOM 608 N N . ALA A 1 77 ? 4.361 -9.249 -8.226 1.00 94.25 77 ALA A N 1
ATOM 609 C CA . ALA A 1 77 ? 3.884 -9.346 -9.605 1.00 94.25 77 ALA A CA 1
ATOM 610 C C . ALA A 1 77 ? 4.578 -8.330 -10.525 1.00 94.25 77 ALA A C 1
ATOM 612 O O . ALA A 1 77 ? 4.969 -8.672 -11.643 1.00 94.25 77 ALA A O 1
ATOM 613 N N . ALA A 1 78 ? 4.790 -7.109 -10.031 1.00 91.94 78 ALA A N 1
ATOM 614 C CA . ALA A 1 78 ? 5.542 -6.066 -10.720 1.00 91.94 78 ALA A CA 1
ATOM 615 C C . ALA A 1 78 ? 7.069 -6.243 -10.630 1.00 91.94 78 ALA A C 1
ATOM 617 O O . ALA A 1 78 ? 7.797 -5.536 -11.322 1.00 91.94 78 ALA A O 1
ATOM 618 N N . ARG A 1 79 ? 7.554 -7.207 -9.831 1.00 92.50 79 ARG A N 1
ATOM 619 C CA . ARG A 1 79 ? 8.979 -7.459 -9.542 1.00 92.50 79 ARG A CA 1
ATOM 620 C C . ARG A 1 79 ? 9.701 -6.256 -8.929 1.00 92.50 79 ARG A C 1
ATOM 622 O O . ARG A 1 79 ? 10.888 -6.057 -9.168 1.00 92.50 79 ARG A O 1
ATOM 629 N N . VAL A 1 80 ? 8.998 -5.486 -8.107 1.00 92.31 80 VAL A N 1
ATOM 630 C CA . VAL A 1 80 ? 9.532 -4.317 -7.396 1.00 92.31 80 VAL A CA 1
ATOM 631 C C . VAL A 1 80 ? 9.631 -4.572 -5.899 1.00 92.31 80 VAL A C 1
ATOM 633 O O . VAL A 1 80 ? 8.949 -5.427 -5.333 1.00 92.31 80 VAL A O 1
ATOM 636 N N . HIS A 1 81 ? 10.511 -3.827 -5.235 1.00 93.69 81 HIS A N 1
ATOM 637 C CA . HIS A 1 81 ? 10.660 -3.906 -3.790 1.00 93.69 81 HIS A CA 1
ATOM 638 C C . HIS A 1 81 ? 9.607 -3.051 -3.076 1.00 93.69 81 HIS A C 1
ATOM 640 O O . HIS A 1 81 ? 9.581 -1.833 -3.242 1.00 93.69 81 HIS A O 1
ATOM 646 N N . LEU A 1 82 ? 8.806 -3.669 -2.202 1.00 96.56 82 LEU A N 1
ATOM 647 C CA . LEU A 1 82 ? 7.867 -2.950 -1.341 1.00 96.56 82 LEU A CA 1
ATOM 648 C C . LEU A 1 82 ? 8.600 -2.224 -0.198 1.00 96.56 82 LEU A C 1
ATOM 650 O O . LEU A 1 82 ? 8.827 -2.782 0.884 1.00 96.56 82 LEU A O 1
ATOM 654 N N . SER A 1 83 ? 8.946 -0.960 -0.431 1.00 95.19 83 SER A N 1
ATOM 655 C CA . SER A 1 83 ? 9.578 -0.082 0.559 1.00 95.19 83 SER A CA 1
ATOM 656 C C . SER A 1 83 ? 8.760 -0.006 1.854 1.00 95.19 83 SER A C 1
ATOM 658 O O . SER A 1 83 ? 7.580 0.329 1.847 1.00 95.19 83 SER A O 1
ATOM 660 N N . GLY A 1 84 ? 9.388 -0.317 2.993 1.00 95.19 84 GLY A N 1
ATOM 661 C CA . GLY A 1 84 ? 8.737 -0.264 4.311 1.00 95.19 84 GLY A CA 1
ATOM 662 C C . GLY A 1 84 ? 7.804 -1.441 4.639 1.00 95.19 84 GLY A C 1
ATOM 663 O O . GLY A 1 84 ? 7.217 -1.466 5.726 1.00 95.19 84 GLY A O 1
ATOM 664 N N . GLY A 1 85 ? 7.690 -2.449 3.763 1.00 95.81 85 GLY A N 1
ATOM 665 C CA . GLY A 1 85 ? 6.857 -3.634 4.009 1.00 95.81 85 GLY A CA 1
ATOM 666 C C . GLY A 1 85 ? 7.266 -4.405 5.272 1.00 95.81 85 GLY A C 1
ATOM 667 O O . GLY A 1 85 ? 6.427 -4.728 6.113 1.00 95.81 85 GLY A O 1
ATOM 668 N N . SER A 1 86 ? 8.571 -4.613 5.485 1.00 97.12 86 SER A N 1
ATOM 669 C CA . SER A 1 86 ? 9.094 -5.336 6.658 1.00 97.12 86 SER A CA 1
ATOM 670 C C . SER A 1 86 ? 8.855 -4.596 7.983 1.00 97.12 86 SER A C 1
ATOM 672 O O . SER A 1 86 ? 8.515 -5.219 8.992 1.00 97.12 86 SER A O 1
ATOM 674 N N . ASP A 1 87 ? 8.975 -3.267 7.991 1.00 96.62 87 ASP A N 1
ATOM 675 C CA . ASP A 1 87 ? 8.656 -2.421 9.146 1.00 96.62 87 ASP A CA 1
ATOM 676 C C . ASP A 1 87 ? 7.171 -2.473 9.487 1.00 96.62 87 ASP A C 1
ATOM 678 O O . ASP A 1 87 ? 6.798 -2.660 10.651 1.00 96.62 87 ASP A O 1
ATOM 682 N N . THR A 1 88 ? 6.326 -2.387 8.462 1.00 97.19 88 THR A N 1
ATOM 683 C CA . THR A 1 88 ? 4.873 -2.477 8.607 1.00 97.19 88 THR A CA 1
ATOM 684 C C . THR A 1 88 ? 4.455 -3.851 9.128 1.00 97.19 88 THR A C 1
ATOM 686 O O . THR A 1 88 ? 3.658 -3.941 10.064 1.00 97.19 88 THR A O 1
ATOM 689 N N . GLN A 1 89 ? 5.065 -4.930 8.633 1.00 98.19 89 GLN A N 1
ATOM 690 C CA . GLN A 1 89 ? 4.829 -6.281 9.140 1.00 98.19 89 GLN A CA 1
ATOM 691 C C . GLN A 1 89 ? 5.213 -6.412 10.624 1.00 98.19 89 GLN A C 1
ATOM 693 O O . GLN A 1 89 ? 4.455 -6.982 11.413 1.00 98.19 89 GLN A O 1
ATOM 698 N N . ARG A 1 90 ? 6.354 -5.848 11.050 1.00 97.69 90 ARG A N 1
ATOM 699 C CA . ARG A 1 90 ? 6.751 -5.831 12.474 1.00 97.69 90 ARG A CA 1
ATOM 700 C C . ARG A 1 90 ? 5.740 -5.083 13.341 1.00 97.69 90 ARG A C 1
ATOM 702 O O . ARG A 1 90 ? 5.412 -5.543 14.438 1.00 97.69 90 ARG A O 1
ATOM 709 N N . LEU A 1 91 ? 5.224 -3.959 12.848 1.00 97.25 91 LEU A N 1
ATOM 710 C CA . LEU A 1 91 ? 4.182 -3.191 13.521 1.00 97.25 91 LEU A CA 1
ATOM 711 C C . LEU A 1 91 ? 2.879 -3.997 13.662 1.00 97.25 91 LEU A C 1
ATOM 713 O O . LEU A 1 91 ? 2.305 -4.039 14.749 1.00 97.25 91 LEU A O 1
ATOM 717 N N . LEU A 1 92 ? 2.452 -4.709 12.615 1.00 98.06 92 LEU A N 1
ATOM 718 C CA . LEU A 1 92 ? 1.259 -5.566 12.658 1.00 98.06 92 LEU A CA 1
ATOM 719 C C . LEU A 1 92 ? 1.410 -6.749 13.620 1.00 98.06 92 LEU A C 1
ATOM 721 O O . LEU A 1 92 ? 0.470 -7.080 14.347 1.00 98.06 92 LEU A O 1
ATOM 725 N N . VAL A 1 93 ? 2.597 -7.357 13.694 1.00 98.25 93 VAL A N 1
ATOM 726 C CA . VAL A 1 93 ? 2.900 -8.393 14.696 1.00 98.25 93 VAL A CA 1
ATOM 727 C C . VAL A 1 93 ? 2.747 -7.840 16.116 1.00 98.25 93 VAL A C 1
ATOM 729 O O . VAL A 1 93 ? 2.141 -8.495 16.969 1.00 98.25 93 VAL A O 1
ATOM 732 N N . ARG A 1 94 ? 3.229 -6.617 16.376 1.00 97.94 94 ARG A N 1
ATOM 733 C CA . ARG A 1 94 ? 3.075 -5.959 17.683 1.00 97.94 94 ARG A CA 1
ATOM 734 C C . ARG A 1 94 ? 1.612 -5.648 18.006 1.00 97.94 94 ARG A C 1
ATOM 736 O O . ARG A 1 94 ? 1.168 -5.951 19.111 1.00 97.94 94 ARG A O 1
ATOM 743 N N . LEU A 1 95 ? 0.851 -5.135 17.041 1.00 98.12 95 LEU A N 1
ATOM 744 C CA . LEU A 1 95 ? -0.584 -4.871 17.187 1.00 98.12 95 LEU A CA 1
ATOM 745 C C . LEU A 1 95 ? -1.376 -6.138 17.542 1.00 98.12 95 LEU A C 1
ATOM 747 O O . LEU A 1 95 ? -2.222 -6.111 18.437 1.00 98.12 95 LEU A O 1
ATOM 751 N N . ARG A 1 96 ? -1.067 -7.275 16.906 1.00 98.31 96 ARG A N 1
ATOM 752 C CA . ARG A 1 96 ? -1.662 -8.574 17.266 1.00 98.31 96 ARG A CA 1
ATOM 753 C C . ARG A 1 96 ? -1.298 -9.014 18.679 1.00 98.31 96 ARG A C 1
ATOM 755 O O . ARG A 1 96 ? -2.157 -9.527 19.394 1.00 98.31 96 ARG A O 1
ATOM 762 N N . ALA A 1 97 ? -0.048 -8.809 19.093 1.00 98.06 97 ALA A N 1
ATOM 763 C CA . ALA A 1 97 ? 0.381 -9.115 20.455 1.00 98.06 97 ALA A CA 1
ATOM 764 C C . ALA A 1 97 ? -0.351 -8.240 21.493 1.00 98.06 97 ALA A C 1
ATOM 766 O O . ALA A 1 97 ? -0.763 -8.742 22.539 1.00 98.06 97 ALA A O 1
ATOM 767 N N . ASP A 1 98 ? -0.573 -6.958 21.194 1.00 98.06 98 ASP A N 1
ATOM 768 C CA . ASP A 1 98 ? -1.358 -6.048 22.036 1.00 98.06 98 ASP A CA 1
ATOM 769 C C . ASP A 1 98 ? -2.839 -6.438 22.101 1.00 98.06 98 ASP A C 1
ATOM 771 O O . ASP A 1 98 ? -3.432 -6.398 23.182 1.00 98.06 98 ASP A O 1
ATOM 775 N N . LEU A 1 99 ? -3.420 -6.887 20.985 1.00 98.06 99 LEU A N 1
ATOM 776 C CA . LEU A 1 99 ? -4.784 -7.416 20.934 1.00 98.06 99 LEU A CA 1
ATOM 777 C C . LEU A 1 99 ? -4.939 -8.696 21.764 1.00 98.06 99 LEU A C 1
ATOM 779 O O . LEU A 1 99 ? -5.926 -8.850 22.485 1.00 98.06 99 LEU A O 1
ATOM 783 N N . ALA A 1 100 ? -3.960 -9.602 21.696 1.00 98.06 100 ALA A N 1
ATOM 784 C CA . ALA A 1 100 ? -3.942 -10.826 22.495 1.00 98.06 100 ALA A CA 1
ATOM 785 C C . ALA A 1 100 ? -3.805 -10.533 24.000 1.00 98.06 100 ALA A C 1
ATOM 787 O O . ALA A 1 100 ? -4.413 -11.220 24.819 1.00 98.06 100 ALA A O 1
ATOM 788 N N . ALA A 1 101 ? -3.052 -9.489 24.356 1.00 97.94 101 ALA A N 1
ATOM 789 C CA . ALA A 1 101 ? -2.874 -9.018 25.728 1.00 97.94 101 ALA A CA 1
ATOM 790 C C . ALA A 1 101 ? -3.977 -8.050 26.213 1.00 97.94 101 ALA A C 1
ATOM 792 O O . ALA A 1 101 ? -3.858 -7.500 27.307 1.00 97.94 101 ALA A O 1
ATOM 793 N N . ASP A 1 102 ? -5.025 -7.823 25.411 1.00 97.06 102 ASP A N 1
ATOM 794 C CA . ASP A 1 102 ? -6.161 -6.934 25.702 1.00 97.06 102 ASP A CA 1
ATOM 795 C C . ASP A 1 102 ? -5.754 -5.483 26.055 1.00 97.06 102 ASP A C 1
ATOM 797 O O . ASP A 1 102 ? -6.375 -4.806 26.881 1.00 97.06 102 ASP A O 1
ATOM 801 N N . ARG A 1 103 ? -4.685 -4.987 25.412 1.00 97.31 103 ARG A N 1
ATOM 802 C CA . ARG A 1 103 ? -4.144 -3.621 25.552 1.00 97.31 103 ARG A CA 1
ATOM 803 C C . ARG A 1 103 ? -4.777 -2.657 24.540 1.00 97.31 103 ARG A C 1
ATOM 805 O O . ARG A 1 103 ? -4.084 -2.047 23.729 1.00 97.31 103 ARG A O 1
ATOM 812 N N . LEU A 1 104 ? -6.103 -2.522 24.589 1.00 95.69 104 LEU A N 1
ATOM 813 C CA . LEU A 1 104 ? -6.897 -1.840 23.552 1.00 95.69 104 LEU A CA 1
ATOM 814 C C . LEU A 1 104 ? -6.512 -0.367 23.311 1.00 95.69 104 LEU A C 1
ATOM 816 O O . LEU A 1 104 ? -6.557 0.086 22.169 1.00 95.69 104 LEU A O 1
ATOM 820 N N . ASP A 1 105 ? -6.082 0.362 24.344 1.00 93.69 105 ASP A N 1
ATOM 821 C CA . ASP A 1 105 ? -5.724 1.784 24.218 1.00 93.69 105 ASP A CA 1
ATOM 822 C C . ASP A 1 105 ? -4.490 2.013 23.326 1.00 93.69 105 ASP A C 1
ATOM 824 O O . ASP A 1 105 ? -4.401 3.023 22.629 1.00 93.69 105 ASP A O 1
ATOM 828 N N . ARG A 1 106 ? -3.547 1.059 23.299 1.00 94.00 106 ARG A N 1
ATOM 829 C CA . ARG A 1 106 ? -2.347 1.141 22.446 1.00 94.00 106 ARG A CA 1
ATOM 830 C C . ARG A 1 106 ? -2.662 0.858 20.984 1.00 94.00 106 ARG A C 1
ATOM 832 O O . ARG A 1 106 ? -2.134 1.530 20.102 1.00 94.00 106 ARG A O 1
ATOM 839 N N . ILE A 1 107 ? -3.576 -0.083 20.739 1.00 96.00 107 ILE A N 1
ATOM 840 C CA . ILE A 1 107 ? -3.958 -0.514 19.391 1.00 96.00 107 ILE A CA 1
ATOM 841 C C . ILE A 1 107 ? -4.496 0.661 18.578 1.00 96.00 107 ILE A C 1
ATOM 843 O O . ILE A 1 107 ? -4.108 0.819 17.428 1.00 96.00 107 ILE A O 1
ATOM 847 N N . GLY A 1 108 ? -5.343 1.512 19.166 1.00 88.44 108 GLY A N 1
ATOM 848 C CA . GLY A 1 108 ? -5.930 2.647 18.447 1.00 88.44 108 GLY A CA 1
ATOM 849 C C . GLY A 1 108 ? -4.884 3.627 17.901 1.00 88.44 108 GLY A C 1
ATOM 850 O O . GLY A 1 108 ? -4.948 4.015 16.736 1.00 88.44 108 GLY A O 1
ATOM 851 N N . ALA A 1 109 ? -3.893 3.994 18.720 1.00 89.88 109 ALA A N 1
ATOM 852 C CA . ALA A 1 109 ? -2.830 4.911 18.310 1.00 89.88 109 ALA A CA 1
ATOM 853 C C . ALA A 1 109 ? -1.877 4.275 17.283 1.00 89.88 109 ALA A C 1
ATOM 855 O O . ALA A 1 109 ? -1.501 4.912 16.297 1.00 89.88 109 ALA A O 1
ATOM 856 N N . GLU A 1 110 ? -1.504 3.011 17.495 1.00 95.19 110 GLU A N 1
ATOM 857 C CA . GLU A 1 110 ? -0.561 2.302 16.631 1.00 95.19 110 GLU A CA 1
ATOM 858 C C . GLU A 1 110 ? -1.174 1.880 15.287 1.00 95.19 110 GLU A C 1
ATOM 860 O O . GLU A 1 110 ? -0.496 1.957 14.262 1.00 95.19 110 GLU A O 1
ATOM 865 N N . ALA A 1 111 ? -2.460 1.515 15.252 1.00 96.25 111 ALA A N 1
ATOM 866 C CA . ALA A 1 111 ? -3.164 1.151 14.021 1.00 96.25 111 ALA A CA 1
ATOM 867 C C . ALA A 1 111 ? -3.237 2.326 13.037 1.00 96.25 111 ALA A C 1
ATOM 869 O O . ALA A 1 111 ? -3.035 2.138 11.842 1.00 96.25 111 ALA A O 1
ATOM 870 N N . ALA A 1 112 ? -3.437 3.553 13.530 1.00 94.50 112 ALA A N 1
ATOM 871 C CA . ALA A 1 112 ? -3.383 4.749 12.688 1.00 94.50 112 ALA A CA 1
ATOM 872 C C . ALA A 1 112 ? -1.978 4.991 12.103 1.00 94.50 112 ALA A C 1
ATOM 874 O O . ALA A 1 112 ? -1.846 5.509 10.996 1.00 94.50 112 ALA A O 1
ATOM 875 N N . GLY A 1 113 ? -0.923 4.623 12.838 1.00 94.94 113 GLY A N 1
ATOM 876 C CA . GLY A 1 113 ? 0.451 4.639 12.332 1.00 94.94 113 GLY A CA 1
ATOM 877 C C . GLY A 1 113 ? 0.679 3.601 11.233 1.00 94.94 113 GLY A C 1
ATOM 878 O O . GLY A 1 113 ? 1.234 3.941 10.194 1.00 94.94 113 GLY A O 1
ATOM 879 N N . ALA A 1 114 ? 0.196 2.371 11.435 1.00 97.00 114 ALA A N 1
ATOM 880 C CA . ALA A 1 114 ? 0.275 1.295 10.446 1.00 97.00 114 ALA A CA 1
ATOM 881 C C . ALA A 1 114 ? -0.490 1.632 9.160 1.00 97.00 114 ALA A C 1
ATOM 883 O O . ALA A 1 114 ? 0.022 1.407 8.070 1.00 97.00 114 ALA A O 1
ATOM 884 N N . GLN A 1 115 ? -1.677 2.228 9.290 1.00 98.06 115 GLN A N 1
ATOM 885 C CA . GLN A 1 115 ? -2.470 2.701 8.157 1.00 98.06 115 GLN A CA 1
ATOM 886 C C . GLN A 1 115 ? -1.681 3.697 7.300 1.00 98.06 115 GLN A C 1
ATOM 888 O O . GLN A 1 115 ? -1.551 3.484 6.102 1.00 98.06 115 GLN A O 1
ATOM 893 N N . ARG A 1 116 ? -1.092 4.733 7.916 1.00 97.12 116 ARG A N 1
ATOM 894 C CA . ARG A 1 116 ? -0.276 5.719 7.188 1.00 97.12 116 ARG A CA 1
ATOM 895 C C . ARG A 1 116 ? 0.948 5.090 6.525 1.00 97.12 116 ARG A C 1
ATOM 897 O O . ARG A 1 116 ? 1.286 5.472 5.415 1.00 97.12 116 ARG A O 1
ATOM 904 N N . ALA A 1 117 ? 1.601 4.139 7.194 1.00 96.88 117 ALA A N 1
ATOM 905 C CA . ALA A 1 117 ? 2.735 3.423 6.613 1.00 96.88 117 ALA A CA 1
ATOM 906 C C . ALA A 1 117 ? 2.324 2.632 5.359 1.00 96.88 117 ALA A C 1
ATOM 908 O O . ALA A 1 117 ? 3.035 2.682 4.360 1.00 96.88 117 ALA A O 1
ATOM 909 N N . LEU A 1 118 ? 1.159 1.972 5.386 1.00 98.00 118 LEU A N 1
ATOM 910 C CA . LEU A 1 118 ? 0.597 1.302 4.210 1.00 98.00 118 LEU A CA 1
ATOM 911 C C . LEU A 1 118 ? 0.218 2.291 3.106 1.00 98.00 118 LEU A C 1
ATOM 913 O O . LEU A 1 118 ? 0.520 2.019 1.955 1.00 98.00 118 LEU A O 1
ATOM 917 N N . ASP A 1 119 ? -0.386 3.435 3.440 1.00 98.06 119 ASP A N 1
ATOM 918 C CA . ASP A 1 119 ? 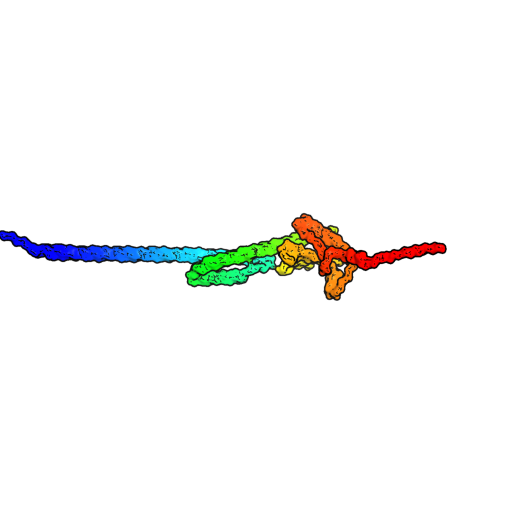-0.734 4.471 2.454 1.00 98.06 119 ASP A CA 1
ATOM 919 C C . ASP A 1 119 ? 0.521 5.000 1.728 1.00 98.06 119 ASP A C 1
ATOM 921 O O . ASP A 1 119 ? 0.533 5.136 0.503 1.00 98.06 119 ASP A O 1
ATOM 925 N N . THR A 1 120 ? 1.606 5.257 2.471 1.00 97.44 120 THR A N 1
ATOM 926 C CA . THR A 1 120 ? 2.902 5.639 1.888 1.00 97.44 120 THR A CA 1
ATOM 927 C C . THR A 1 120 ? 3.488 4.521 1.025 1.00 97.44 120 THR A C 1
ATOM 929 O O . THR A 1 120 ? 3.996 4.801 -0.060 1.00 97.44 120 THR A O 1
ATOM 932 N N . ALA A 1 121 ? 3.438 3.270 1.494 1.00 97.00 121 ALA A N 1
ATOM 933 C CA . ALA A 1 121 ? 3.966 2.125 0.755 1.00 97.00 121 ALA A CA 1
ATOM 934 C C . ALA A 1 121 ? 3.202 1.884 -0.556 1.00 97.00 121 ALA A C 1
ATOM 936 O O . ALA A 1 121 ? 3.836 1.639 -1.574 1.00 97.00 121 ALA A O 1
ATOM 937 N N . GLU A 1 122 ? 1.873 2.016 -0.541 1.00 98.00 122 GLU A N 1
ATOM 938 C CA . GLU A 1 122 ? 1.009 1.919 -1.724 1.00 98.00 122 GLU A CA 1
ATOM 939 C C . GLU A 1 122 ? 1.329 3.020 -2.736 1.00 98.00 122 GLU A C 1
ATOM 941 O O . GLU A 1 122 ? 1.668 2.712 -3.869 1.00 98.00 122 GLU A O 1
ATOM 946 N N . THR A 1 123 ? 1.372 4.285 -2.302 1.00 97.06 123 THR A N 1
ATOM 947 C CA . THR A 1 123 ? 1.728 5.411 -3.188 1.00 97.06 123 THR A CA 1
ATOM 948 C C . THR A 1 123 ? 3.105 5.202 -3.828 1.00 97.06 123 THR A C 1
ATOM 950 O O . THR A 1 123 ? 3.287 5.393 -5.025 1.00 97.06 123 THR A O 1
ATOM 953 N N . THR A 1 124 ? 4.083 4.760 -3.031 1.00 95.00 124 THR A N 1
ATOM 954 C CA . THR A 1 124 ? 5.442 4.486 -3.519 1.00 95.00 124 THR A CA 1
ATOM 955 C C . THR A 1 124 ? 5.454 3.338 -4.532 1.00 95.00 124 THR A C 1
ATOM 957 O O . THR A 1 124 ? 6.181 3.405 -5.523 1.00 95.00 124 THR A O 1
ATOM 960 N N . LEU A 1 125 ? 4.679 2.281 -4.273 1.00 95.38 125 LEU A N 1
ATOM 961 C CA . LEU A 1 125 ? 4.557 1.124 -5.152 1.00 95.38 125 LEU A CA 1
ATOM 962 C C . LEU A 1 125 ? 3.914 1.515 -6.486 1.00 95.38 125 LEU A C 1
ATOM 964 O O . LEU A 1 125 ? 4.464 1.183 -7.533 1.00 95.38 125 LEU A O 1
ATOM 968 N N . ASP A 1 126 ? 2.810 2.256 -6.452 1.00 96.25 126 ASP A N 1
ATOM 969 C CA . ASP A 1 126 ? 2.111 2.729 -7.648 1.00 96.25 126 ASP A CA 1
ATOM 970 C C . ASP A 1 126 ? 3.038 3.583 -8.518 1.00 96.25 126 ASP A C 1
ATOM 972 O O . ASP A 1 126 ? 3.207 3.305 -9.703 1.00 96.25 126 ASP A O 1
ATOM 976 N N . GLU A 1 127 ? 3.763 4.536 -7.922 1.00 92.81 127 GLU A N 1
ATOM 977 C CA . GLU A 1 127 ? 4.757 5.337 -8.646 1.00 92.81 127 GLU A CA 1
ATOM 978 C C . GLU A 1 127 ? 5.872 4.477 -9.269 1.00 92.81 127 GLU A C 1
ATOM 980 O O . GLU A 1 127 ? 6.372 4.774 -10.355 1.00 92.81 127 GLU A O 1
ATOM 985 N N . GLN A 1 128 ? 6.326 3.423 -8.581 1.00 92.06 128 GLN A N 1
ATOM 986 C CA . GLN A 1 128 ? 7.316 2.491 -9.132 1.00 92.06 128 GLN A CA 1
ATOM 987 C C . GLN A 1 128 ? 6.753 1.689 -10.311 1.00 92.06 128 GLN A C 1
ATOM 989 O O . GLN A 1 128 ? 7.449 1.523 -11.316 1.00 92.06 128 GLN A O 1
ATOM 994 N N . ILE A 1 129 ? 5.511 1.215 -10.206 1.00 91.88 129 ILE A N 1
ATOM 995 C CA . ILE A 1 129 ? 4.822 0.485 -11.274 1.00 91.88 129 ILE A CA 1
ATOM 996 C C . ILE A 1 129 ? 4.631 1.393 -12.490 1.00 91.88 129 ILE A C 1
ATOM 998 O O . ILE A 1 129 ? 5.001 0.998 -13.597 1.00 91.88 129 ILE A O 1
ATOM 1002 N N . ASP A 1 130 ? 4.151 2.619 -12.289 1.00 91.38 130 ASP A N 1
ATOM 1003 C CA . ASP A 1 130 ? 3.957 3.605 -13.353 1.00 91.38 130 ASP A CA 1
ATOM 1004 C C . ASP A 1 130 ? 5.272 3.901 -14.087 1.00 91.38 130 ASP A C 1
ATOM 1006 O O . ASP A 1 130 ? 5.311 3.888 -15.320 1.00 91.38 130 ASP A O 1
ATOM 1010 N N . ARG A 1 131 ? 6.385 4.060 -13.353 1.00 90.81 131 ARG A N 1
ATOM 1011 C CA . ARG A 1 131 ? 7.725 4.227 -13.949 1.00 90.81 131 ARG A CA 1
ATOM 1012 C C . ARG A 1 131 ? 8.152 3.027 -14.797 1.00 90.81 131 ARG A C 1
ATOM 1014 O O . ARG A 1 131 ? 8.754 3.201 -15.856 1.00 90.81 131 ARG A O 1
ATOM 1021 N N . ILE A 1 132 ? 7.864 1.798 -14.369 1.00 90.44 132 ILE A N 1
ATOM 1022 C CA . ILE A 1 132 ? 8.166 0.592 -15.162 1.00 90.44 132 ILE A CA 1
ATOM 1023 C C . ILE A 1 132 ? 7.299 0.533 -16.421 1.00 90.44 132 ILE A C 1
ATOM 1025 O O . ILE A 1 132 ? 7.812 0.247 -17.505 1.00 90.44 132 ILE A O 1
ATOM 1029 N N . VAL A 1 133 ? 6.001 0.822 -16.305 1.00 91.50 133 VAL A N 1
ATOM 1030 C CA . VAL A 1 133 ? 5.082 0.856 -17.451 1.00 91.50 133 VAL A CA 1
ATOM 1031 C C . VAL A 1 133 ? 5.545 1.896 -18.470 1.00 91.50 133 VAL A C 1
ATOM 1033 O O . VAL A 1 133 ? 5.683 1.568 -19.649 1.00 91.50 133 VAL A O 1
ATOM 1036 N N . ALA A 1 134 ? 5.880 3.104 -18.018 1.00 90.94 134 ALA A N 1
ATOM 1037 C CA . ALA A 1 134 ? 6.399 4.170 -18.865 1.00 90.94 134 ALA A CA 1
ATOM 1038 C C . ALA A 1 134 ? 7.690 3.757 -19.596 1.00 90.94 134 ALA A C 1
ATOM 1040 O O . ALA A 1 134 ? 7.781 3.921 -20.814 1.00 90.94 134 ALA A O 1
ATOM 1041 N N . ARG A 1 135 ? 8.653 3.121 -18.910 1.00 93.31 135 ARG A N 1
ATOM 1042 C CA . ARG A 1 135 ? 9.875 2.591 -19.552 1.00 93.31 135 ARG A CA 1
ATOM 1043 C C . ARG A 1 135 ? 9.587 1.521 -20.600 1.00 93.31 135 ARG A C 1
ATOM 1045 O O . ARG A 1 135 ? 10.212 1.517 -21.659 1.00 93.31 135 ARG A O 1
ATOM 1052 N N . ARG A 1 136 ? 8.635 0.623 -20.348 1.00 93.62 136 ARG A N 1
ATOM 1053 C CA . ARG A 1 136 ? 8.250 -0.410 -21.325 1.00 93.62 136 ARG A CA 1
ATOM 1054 C C . ARG A 1 136 ? 7.596 0.193 -22.565 1.00 93.62 136 ARG A C 1
ATOM 1056 O O . ARG A 1 136 ? 7.868 -0.267 -23.673 1.00 93.62 136 ARG A O 1
ATOM 1063 N N . GLU A 1 137 ? 6.777 1.227 -22.401 1.00 93.31 137 GLU A N 1
ATOM 1064 C CA . GLU A 1 137 ? 6.199 1.967 -23.527 1.00 93.31 137 GLU A CA 1
ATOM 1065 C C . GLU A 1 137 ? 7.264 2.774 -24.291 1.00 93.31 137 GLU A C 1
ATOM 1067 O O . GLU A 1 137 ? 7.260 2.756 -25.522 1.00 93.31 137 GLU A O 1
ATOM 1072 N N . LEU A 1 138 ? 8.244 3.374 -23.604 1.00 93.25 138 LEU A N 1
ATOM 1073 C CA . LEU A 1 138 ? 9.417 3.996 -24.238 1.00 93.25 138 LEU A CA 1
ATOM 1074 C C . LEU A 1 138 ? 10.190 3.001 -25.104 1.00 93.25 138 LEU A C 1
ATOM 1076 O O . LEU A 1 138 ? 10.452 3.259 -26.278 1.00 93.25 138 LEU A O 1
ATOM 1080 N N . VAL A 1 139 ? 10.516 1.834 -24.548 1.00 94.56 139 VAL A N 1
ATOM 1081 C CA . VAL A 1 139 ? 11.207 0.765 -25.277 1.00 94.56 139 VAL A CA 1
ATOM 1082 C C . VAL A 1 139 ? 10.373 0.278 -26.457 1.00 94.56 139 VAL A C 1
ATOM 1084 O O . VAL A 1 139 ? 10.926 0.028 -27.525 1.00 94.56 139 VAL A O 1
ATOM 1087 N N . ARG A 1 140 ? 9.045 0.199 -26.321 1.00 94.62 140 ARG A N 1
ATOM 1088 C CA . ARG A 1 140 ? 8.148 -0.134 -27.435 1.00 94.62 140 ARG A CA 1
ATOM 1089 C C . ARG A 1 140 ? 8.181 0.931 -28.536 1.00 94.62 140 ARG A C 1
ATOM 1091 O O . ARG A 1 140 ? 8.230 0.567 -29.709 1.00 94.62 140 ARG A O 1
ATOM 1098 N N . ALA A 1 141 ? 8.176 2.216 -28.184 1.00 93.00 141 ALA A N 1
ATOM 1099 C CA . ALA A 1 141 ? 8.261 3.318 -29.144 1.00 93.00 141 ALA A CA 1
ATOM 1100 C C . ALA A 1 141 ? 9.612 3.331 -29.884 1.00 93.00 141 ALA A C 1
ATOM 1102 O O . ALA A 1 141 ? 9.655 3.453 -31.111 1.00 93.00 141 ALA A O 1
ATOM 1103 N N . LEU A 1 142 ? 10.713 3.115 -29.158 1.00 93.56 142 LEU A N 1
ATOM 1104 C CA . LEU A 1 142 ? 12.039 2.916 -29.746 1.00 93.56 142 LEU A CA 1
ATOM 1105 C C . LEU A 1 142 ? 12.035 1.707 -30.681 1.00 93.56 142 LEU A C 1
ATOM 1107 O O . LEU A 1 142 ? 12.438 1.804 -31.836 1.00 93.56 142 LEU A O 1
ATOM 1111 N N . ALA A 1 143 ? 11.506 0.576 -30.220 1.00 94.31 143 ALA A N 1
ATOM 1112 C CA . ALA A 1 143 ? 11.470 -0.648 -30.999 1.00 94.31 143 ALA A CA 1
ATOM 1113 C C . ALA A 1 143 ? 10.690 -0.495 -32.315 1.00 94.31 143 ALA A C 1
ATOM 1115 O O . ALA A 1 143 ? 11.110 -1.003 -33.355 1.00 94.31 143 ALA A O 1
ATOM 1116 N N . ALA A 1 144 ? 9.576 0.238 -32.283 1.00 94.38 144 ALA A N 1
ATOM 1117 C CA . ALA A 1 144 ? 8.764 0.524 -33.460 1.00 94.38 144 ALA A CA 1
ATOM 1118 C C . ALA A 1 144 ? 9.467 1.445 -34.475 1.00 94.38 144 ALA A C 1
ATOM 1120 O O . ALA A 1 144 ? 9.171 1.363 -35.668 1.00 94.38 144 ALA A O 1
ATOM 1121 N N . SER A 1 145 ? 10.400 2.294 -34.030 1.00 94.88 145 SER A N 1
ATOM 1122 C CA . SER A 1 145 ? 11.140 3.221 -34.898 1.00 94.88 145 SER A CA 1
ATOM 1123 C C . SER A 1 145 ? 12.465 2.670 -35.426 1.00 94.88 145 SER A C 1
ATOM 1125 O O . SER A 1 145 ? 12.896 3.110 -36.493 1.00 94.88 145 SER A O 1
ATOM 1127 N N . MET A 1 146 ? 13.065 1.665 -34.779 1.00 94.31 146 MET A N 1
ATOM 1128 C CA . MET A 1 146 ? 14.325 1.033 -35.219 1.00 94.31 146 MET A CA 1
ATOM 1129 C C . MET A 1 146 ? 14.359 0.615 -36.705 1.00 94.31 146 MET A C 1
ATOM 1131 O O . MET A 1 146 ? 15.355 0.891 -37.374 1.00 94.31 146 MET A O 1
ATOM 1135 N N . PRO A 1 147 ? 13.296 0.034 -37.301 1.00 94.38 147 PRO A N 1
ATOM 1136 C CA . PRO A 1 147 ? 13.331 -0.320 -38.721 1.00 94.38 147 PRO A CA 1
ATOM 1137 C C . PRO A 1 147 ? 13.530 0.885 -39.650 1.00 94.38 147 PRO A C 1
ATOM 1139 O O . PRO A 1 147 ? 14.135 0.752 -40.711 1.00 94.38 147 PRO A O 1
ATOM 1142 N N . SER A 1 148 ? 13.048 2.070 -39.256 1.00 93.69 148 SER A N 1
ATOM 1143 C CA . SER A 1 148 ? 13.194 3.297 -40.052 1.00 93.69 148 SER A CA 1
ATOM 1144 C C . SER A 1 148 ? 14.623 3.846 -40.061 1.00 93.69 148 SER A C 1
ATOM 1146 O O . SER A 1 148 ? 14.975 4.596 -40.969 1.00 93.69 148 SER A O 1
ATOM 1148 N N . THR A 1 149 ? 15.452 3.440 -39.095 1.00 93.25 149 THR A N 1
ATOM 1149 C CA . THR A 1 149 ? 16.874 3.796 -39.008 1.00 93.25 149 THR A CA 1
ATOM 1150 C C . THR A 1 149 ? 17.788 2.717 -39.598 1.00 93.25 149 THR A C 1
ATOM 1152 O O . THR A 1 149 ? 19.004 2.861 -39.553 1.00 93.25 149 THR A O 1
ATOM 1155 N N . GLY A 1 150 ? 17.226 1.640 -40.165 1.00 95.00 150 GLY A N 1
ATOM 1156 C CA . GLY A 1 150 ? 17.990 0.525 -40.737 1.00 95.00 150 GLY A CA 1
ATOM 1157 C C . GLY A 1 150 ? 18.476 -0.508 -39.714 1.00 95.00 150 GLY A C 1
ATOM 1158 O O . GLY A 1 150 ? 19.229 -1.411 -40.079 1.00 95.00 150 GLY A O 1
ATOM 1159 N N . TYR A 1 151 ? 18.028 -0.408 -38.460 1.00 96.12 151 TYR A N 1
ATOM 1160 C CA . TYR A 1 151 ? 18.387 -1.325 -37.382 1.00 96.12 151 TYR A CA 1
ATOM 1161 C C . TYR A 1 151 ? 17.306 -2.389 -37.152 1.00 96.12 151 TYR A C 1
ATOM 1163 O O . TYR A 1 151 ? 16.104 -2.127 -37.211 1.00 96.12 151 TYR A O 1
ATOM 1171 N N . VAL A 1 152 ? 17.743 -3.605 -36.827 1.00 96.50 152 VAL A N 1
ATOM 1172 C CA . VAL A 1 152 ? 16.885 -4.726 -36.423 1.00 96.50 152 VAL A CA 1
ATOM 1173 C C . VAL A 1 152 ? 17.197 -5.098 -34.980 1.00 96.50 152 VAL A C 1
ATOM 1175 O O . VAL A 1 152 ? 18.352 -5.312 -34.623 1.00 96.50 152 VAL A O 1
ATOM 1178 N N . ILE A 1 153 ? 16.168 -5.188 -34.142 1.00 96.56 153 ILE A N 1
ATOM 1179 C CA . ILE A 1 153 ? 16.317 -5.489 -32.714 1.00 96.56 153 ILE A CA 1
ATOM 1180 C C . ILE A 1 153 ? 16.679 -6.959 -32.516 1.00 96.56 153 ILE A C 1
ATOM 1182 O O . ILE A 1 153 ? 16.019 -7.852 -33.050 1.00 96.56 153 ILE A O 1
ATOM 1186 N N . ASP A 1 154 ? 17.683 -7.209 -31.682 1.00 95.94 154 ASP A N 1
ATOM 1187 C CA . ASP A 1 154 ? 17.992 -8.534 -31.166 1.00 95.94 154 ASP A CA 1
ATOM 1188 C C . ASP A 1 154 ? 17.154 -8.796 -29.908 1.00 95.94 154 ASP A C 1
ATOM 1190 O O . ASP A 1 154 ? 17.511 -8.388 -28.804 1.00 95.94 154 ASP A O 1
ATOM 1194 N N . LEU A 1 155 ? 16.028 -9.496 -30.061 1.00 93.75 155 LEU A N 1
ATOM 1195 C CA . LEU A 1 155 ? 15.133 -9.815 -28.941 1.00 93.75 155 LEU A CA 1
ATOM 1196 C C . LEU A 1 155 ? 15.804 -10.655 -27.847 1.00 93.75 155 LEU A C 1
ATOM 1198 O O . LEU A 1 155 ? 15.344 -10.633 -26.710 1.00 93.75 155 LEU A O 1
ATOM 1202 N N . SER A 1 156 ? 16.880 -11.383 -28.166 1.00 96.12 156 SER A N 1
ATOM 1203 C CA . SER A 1 156 ? 17.628 -12.157 -27.169 1.00 96.12 156 SER A CA 1
ATOM 1204 C C . SER A 1 156 ? 18.527 -11.290 -26.284 1.00 96.12 156 SER A C 1
ATOM 1206 O O . SER A 1 156 ? 18.984 -11.750 -25.242 1.00 96.12 156 SER A O 1
ATOM 1208 N N . SER A 1 157 ? 18.749 -10.035 -26.682 1.00 95.38 157 SER A N 1
ATOM 1209 C CA . SER A 1 157 ? 19.510 -9.044 -25.921 1.00 95.38 157 SER A CA 1
ATOM 1210 C C . SER A 1 157 ? 18.650 -8.162 -25.012 1.00 95.38 157 SER A C 1
ATOM 1212 O O . SER A 1 157 ? 19.203 -7.312 -24.320 1.00 95.38 157 SER A O 1
ATOM 1214 N N . LEU A 1 158 ? 17.321 -8.329 -25.045 1.00 96.50 158 LEU A N 1
ATOM 1215 C CA . LEU A 1 158 ? 16.408 -7.588 -24.183 1.00 96.50 158 LEU A CA 1
ATOM 1216 C C . LEU A 1 158 ? 16.541 -8.097 -22.746 1.00 96.50 158 LEU A C 1
ATOM 1218 O O . LEU A 1 158 ? 16.208 -9.249 -22.465 1.00 96.50 158 LEU A O 1
ATOM 1222 N N . ASP A 1 159 ? 16.984 -7.224 -21.851 1.00 96.19 159 ASP A N 1
ATOM 1223 C CA . ASP A 1 159 ? 17.158 -7.522 -20.431 1.00 96.19 159 ASP A CA 1
ATOM 1224 C C . ASP A 1 159 ? 16.546 -6.410 -19.569 1.00 96.19 159 ASP A C 1
ATOM 1226 O O . ASP A 1 159 ? 16.664 -5.230 -19.904 1.00 96.19 159 ASP A O 1
ATOM 1230 N N . GLU A 1 160 ? 15.879 -6.791 -18.478 1.00 94.75 160 GLU A N 1
ATOM 1231 C CA . GLU A 1 160 ? 15.262 -5.882 -17.502 1.00 94.75 160 GLU A CA 1
ATOM 1232 C C . GLU A 1 160 ? 15.801 -6.225 -16.107 1.00 94.75 160 GLU A C 1
ATOM 1234 O O . GLU A 1 160 ? 15.561 -7.325 -15.597 1.00 94.75 160 GLU A O 1
ATOM 1239 N N . ASP A 1 161 ? 16.542 -5.298 -15.495 1.00 91.62 161 ASP A N 1
ATOM 1240 C CA . ASP A 1 161 ? 17.134 -5.502 -14.170 1.00 91.62 161 ASP A CA 1
ATOM 1241 C C . ASP A 1 161 ? 16.136 -5.241 -13.019 1.00 91.62 161 ASP A C 1
ATOM 1243 O O . ASP A 1 161 ? 14.980 -4.868 -13.220 1.00 91.62 161 ASP A O 1
ATOM 1247 N N . GLN A 1 162 ? 16.578 -5.425 -11.769 1.00 85.12 162 GLN A N 1
ATOM 1248 C CA . GLN A 1 162 ? 15.736 -5.195 -10.581 1.00 85.12 162 GLN A CA 1
ATOM 1249 C C . GLN A 1 162 ? 15.393 -3.717 -10.329 1.00 85.12 162 GLN A C 1
ATOM 1251 O O . GLN A 1 162 ? 14.441 -3.432 -9.606 1.00 85.12 162 GLN A O 1
ATOM 1256 N N . ALA A 1 163 ? 16.156 -2.779 -10.893 1.00 85.94 163 ALA A N 1
ATOM 1257 C CA . ALA A 1 163 ? 15.826 -1.356 -10.878 1.00 85.94 163 ALA A CA 1
ATOM 1258 C C . ALA A 1 163 ? 14.841 -0.991 -12.011 1.00 85.94 163 ALA A C 1
ATOM 1260 O O . ALA A 1 163 ? 14.408 0.161 -12.118 1.00 85.94 163 ALA A O 1
ATOM 1261 N N . GLY A 1 164 ? 14.474 -1.965 -12.851 1.00 88.44 164 GLY A N 1
ATOM 1262 C CA . GLY A 1 164 ? 13.663 -1.813 -14.053 1.00 88.44 164 GLY A CA 1
ATOM 1263 C C . GLY A 1 164 ? 14.413 -1.141 -15.204 1.00 88.44 164 GLY A C 1
ATOM 1264 O O . GLY A 1 164 ? 13.778 -0.638 -16.131 1.00 88.44 164 GLY A O 1
ATOM 1265 N N . THR A 1 165 ? 15.746 -1.064 -15.140 1.00 93.62 165 THR A N 1
ATOM 1266 C CA . THR A 1 165 ? 16.567 -0.644 -16.278 1.00 93.62 165 THR A CA 1
ATOM 1267 C C . THR A 1 165 ? 16.355 -1.642 -17.398 1.00 93.62 165 THR A C 1
ATOM 1269 O O . THR A 1 165 ? 16.566 -2.837 -17.201 1.00 93.62 165 THR A O 1
ATOM 1272 N N . ILE A 1 166 ? 15.957 -1.155 -18.570 1.00 95.75 166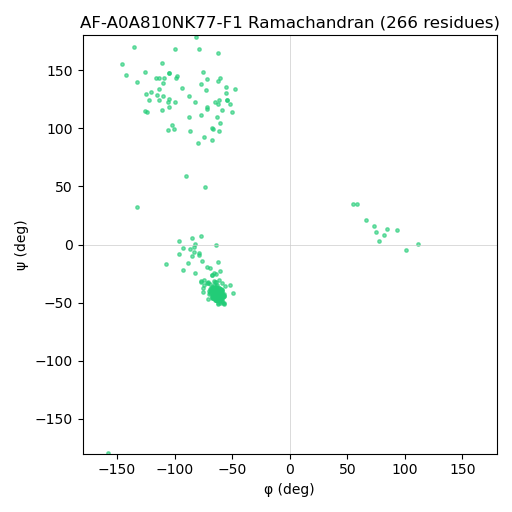 ILE A N 1
ATOM 1273 C CA . ILE A 1 166 ? 15.758 -1.996 -19.745 1.00 95.75 166 ILE A CA 1
ATOM 1274 C C . ILE A 1 166 ? 16.912 -1.751 -20.703 1.00 95.75 166 ILE A C 1
ATOM 1276 O O . ILE A 1 166 ? 17.128 -0.621 -21.139 1.00 95.75 166 ILE A O 1
ATOM 1280 N N . SER A 1 167 ? 17.637 -2.804 -21.054 1.00 95.88 167 SER A N 1
ATOM 1281 C CA . SER A 1 167 ? 18.674 -2.757 -22.080 1.00 95.88 167 SER A CA 1
ATOM 1282 C C . SER A 1 167 ? 18.273 -3.598 -23.286 1.00 95.88 167 SER A C 1
ATOM 1284 O O . SER A 1 167 ? 17.624 -4.632 -23.147 1.00 95.88 167 SER A O 1
ATOM 1286 N N . LEU A 1 168 ? 18.620 -3.133 -24.484 1.00 96.56 168 LEU A N 1
ATOM 1287 C CA . LEU A 1 168 ? 18.440 -3.870 -25.731 1.00 96.56 168 LEU A CA 1
ATOM 1288 C C . LEU A 1 168 ? 19.575 -3.555 -26.697 1.00 96.56 168 LEU A C 1
ATOM 1290 O O . LEU A 1 168 ? 20.181 -2.484 -26.651 1.00 96.56 168 LEU A O 1
ATOM 1294 N N . ARG A 1 169 ? 19.838 -4.480 -27.614 1.00 96.56 169 ARG A N 1
ATOM 1295 C CA . ARG A 1 169 ? 20.748 -4.291 -28.739 1.00 96.56 169 ARG A CA 1
ATOM 1296 C C . ARG A 1 169 ? 19.976 -4.376 -30.044 1.00 96.56 169 ARG A C 1
ATOM 1298 O O . ARG A 1 169 ? 19.059 -5.181 -30.204 1.00 96.56 169 ARG A O 1
ATOM 1305 N N . ALA A 1 170 ? 20.380 -3.555 -30.996 1.00 96.25 170 ALA A N 1
ATOM 1306 C CA . ALA A 1 170 ? 19.927 -3.604 -32.368 1.00 96.25 170 ALA A CA 1
ATOM 1307 C C . ALA A 1 170 ? 21.141 -3.689 -33.295 1.00 96.25 170 ALA A C 1
ATOM 1309 O O . ALA A 1 170 ? 22.214 -3.180 -32.970 1.00 96.25 170 ALA A O 1
ATOM 1310 N N . ARG A 1 171 ? 20.983 -4.357 -34.436 1.00 96.31 171 ARG A N 1
ATOM 1311 C CA . ARG A 1 171 ? 22.035 -4.535 -35.434 1.00 96.31 171 ARG A CA 1
ATOM 1312 C C . ARG A 1 171 ? 21.604 -3.946 -36.772 1.00 96.31 171 ARG A C 1
ATOM 1314 O O . ARG A 1 171 ? 20.497 -4.233 -37.229 1.00 96.31 171 ARG A O 1
ATOM 1321 N N . ALA A 1 172 ? 22.464 -3.147 -37.385 1.00 94.50 172 ALA A N 1
ATOM 1322 C CA . ALA A 1 172 ? 22.293 -2.655 -38.745 1.00 94.50 172 ALA A CA 1
ATOM 1323 C C . ALA A 1 172 ? 22.674 -3.730 -39.783 1.00 94.50 1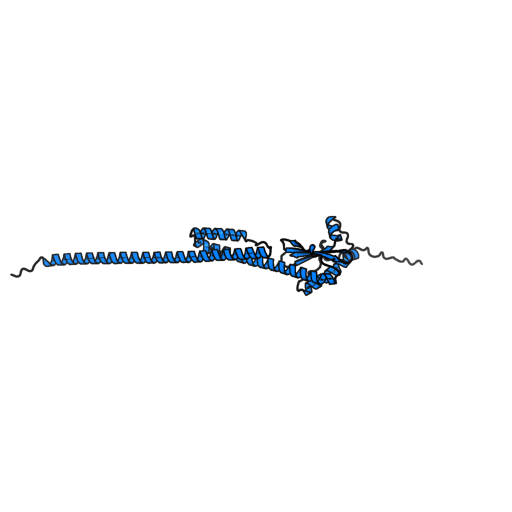72 ALA A C 1
ATOM 1325 O O . ALA A 1 172 ? 23.234 -4.780 -39.456 1.00 94.50 172 ALA A O 1
ATOM 1326 N N . LEU A 1 173 ? 22.336 -3.504 -41.056 1.00 89.88 173 LEU A N 1
ATOM 1327 C CA . LEU A 1 173 ? 22.596 -4.471 -42.137 1.00 89.88 173 LEU A CA 1
ATOM 1328 C C . LEU A 1 173 ? 24.090 -4.664 -42.445 1.00 89.88 173 LEU A C 1
ATOM 1330 O O . LEU A 1 173 ? 24.478 -5.721 -42.940 1.00 89.88 173 LEU A O 1
ATOM 1334 N N . ASP A 1 174 ? 24.913 -3.660 -42.156 1.00 90.62 174 ASP A N 1
ATOM 1335 C CA . ASP A 1 174 ? 26.377 -3.689 -42.265 1.00 90.62 174 ASP A CA 1
ATOM 1336 C C . ASP A 1 174 ? 27.062 -4.412 -41.092 1.00 90.62 174 ASP A C 1
ATOM 1338 O O . ASP A 1 174 ? 28.251 -4.720 -41.168 1.00 90.62 174 ASP A O 1
ATOM 1342 N N . GLY A 1 175 ? 26.302 -4.762 -40.051 1.00 91.69 175 GLY A N 1
ATOM 1343 C CA . GLY A 1 175 ? 26.791 -5.445 -38.860 1.00 91.69 175 GLY A CA 1
ATOM 1344 C C . GLY A 1 175 ? 27.005 -4.534 -37.654 1.00 91.69 175 GLY A C 1
ATOM 1345 O O . GLY A 1 175 ? 27.275 -5.072 -36.575 1.00 91.69 175 GLY A O 1
ATOM 1346 N N . ASP A 1 176 ? 26.829 -3.217 -37.791 1.00 91.12 176 ASP A N 1
ATOM 1347 C CA . ASP A 1 176 ? 26.978 -2.282 -36.677 1.00 91.12 176 ASP A CA 1
ATOM 1348 C C . ASP A 1 176 ? 25.964 -2.572 -35.572 1.00 91.12 176 ASP A C 1
ATOM 1350 O O . ASP A 1 176 ? 24.809 -2.922 -35.824 1.00 91.12 176 ASP A O 1
ATOM 1354 N N . VAL A 1 177 ? 26.405 -2.452 -34.319 1.00 93.38 177 VAL A N 1
ATOM 1355 C CA . VAL A 1 177 ? 25.583 -2.744 -33.140 1.00 93.38 177 VAL A CA 1
ATOM 1356 C C . VAL A 1 177 ? 25.327 -1.462 -32.369 1.00 93.38 177 VAL A C 1
ATOM 1358 O O . VAL A 1 177 ? 26.270 -0.808 -31.927 1.00 93.38 177 VAL A O 1
ATOM 1361 N N . LEU A 1 178 ? 24.048 -1.167 -32.156 1.00 94.38 178 LEU A N 1
ATOM 1362 C CA . LEU A 1 178 ? 23.547 -0.116 -31.282 1.00 94.38 178 LEU A CA 1
ATOM 1363 C C . LEU A 1 178 ? 22.998 -0.755 -30.006 1.00 94.38 178 LEU A C 1
ATOM 1365 O O . LEU A 1 178 ? 22.046 -1.531 -30.054 1.00 94.38 178 LEU A O 1
ATOM 1369 N N . ALA A 1 179 ? 23.579 -0.426 -28.862 1.00 94.56 179 ALA A N 1
ATOM 1370 C CA . ALA A 1 179 ? 23.016 -0.713 -27.556 1.00 94.56 179 ALA A CA 1
ATOM 1371 C C . ALA A 1 179 ? 22.210 0.496 -27.069 1.00 94.56 179 ALA A C 1
ATOM 1373 O O . ALA A 1 179 ? 22.654 1.641 -27.168 1.00 94.56 179 ALA A O 1
ATOM 1374 N N . VAL A 1 180 ? 21.020 0.227 -26.540 1.00 94.69 180 VAL A N 1
ATOM 1375 C CA . VAL A 1 180 ? 20.142 1.226 -25.933 1.00 94.69 180 VAL A CA 1
ATOM 1376 C C . VAL A 1 180 ? 19.816 0.785 -24.519 1.00 94.69 180 VAL A C 1
ATOM 1378 O O . VAL A 1 180 ? 19.407 -0.354 -24.301 1.00 94.69 180 VAL A O 1
ATOM 1381 N N . VAL A 1 181 ? 19.991 1.692 -23.565 1.00 94.38 181 VAL A N 1
ATOM 1382 C CA . VAL A 1 181 ? 19.658 1.486 -22.155 1.00 94.38 181 VAL A CA 1
ATOM 1383 C C . VAL A 1 181 ? 18.664 2.555 -21.732 1.00 94.38 181 VAL A C 1
ATOM 1385 O O . VAL A 1 181 ? 18.932 3.745 -21.877 1.00 94.38 181 VAL A O 1
ATOM 1388 N N . VAL A 1 182 ? 17.518 2.136 -21.205 1.00 94.44 182 VAL A N 1
ATOM 1389 C CA . VAL A 1 182 ? 16.470 3.007 -20.671 1.00 94.44 182 VAL A CA 1
ATOM 1390 C C . VAL A 1 182 ? 16.418 2.821 -19.162 1.00 94.44 182 VAL A C 1
ATOM 1392 O O . VAL A 1 182 ? 16.100 1.742 -18.665 1.00 94.44 182 VAL A O 1
ATOM 1395 N N . GLN A 1 183 ? 16.726 3.880 -18.426 1.00 94.12 183 GLN A N 1
ATOM 1396 C CA . GLN A 1 183 ? 16.764 3.896 -16.964 1.00 94.12 183 GLN A CA 1
ATOM 1397 C C . GLN A 1 183 ? 16.074 5.150 -16.429 1.00 94.12 183 GLN A C 1
ATOM 1399 O O . GLN A 1 183 ? 15.759 6.058 -17.194 1.00 94.12 183 GLN A O 1
ATOM 1404 N N . ASP A 1 184 ? 15.849 5.222 -15.123 1.00 91.44 184 ASP A N 1
ATOM 1405 C CA . ASP A 1 184 ? 15.347 6.448 -14.502 1.00 91.44 184 ASP A CA 1
ATOM 1406 C C . ASP A 1 184 ? 16.467 7.501 -14.397 1.00 91.44 184 ASP A C 1
ATOM 1408 O O . ASP A 1 184 ? 17.654 7.170 -14.289 1.00 91.44 184 ASP A O 1
ATOM 1412 N N . GLU A 1 185 ? 16.097 8.781 -14.484 1.00 88.88 185 GLU A N 1
ATOM 1413 C CA . GLU A 1 185 ? 17.006 9.898 -14.217 1.00 88.88 185 GLU A CA 1
ATOM 1414 C C . GLU A 1 185 ? 17.201 10.068 -12.703 1.00 88.88 185 GLU A C 1
ATOM 1416 O O . GLU A 1 185 ? 16.250 10.005 -11.913 1.00 88.88 185 GLU A O 1
ATOM 1421 N N . ASP A 1 186 ? 18.446 10.321 -12.297 1.00 82.88 186 ASP A N 1
ATOM 1422 C CA . ASP A 1 186 ? 18.785 10.628 -10.912 1.00 82.88 186 ASP A CA 1
ATOM 1423 C C . ASP A 1 186 ? 18.008 11.877 -10.459 1.00 82.88 186 ASP A C 1
ATOM 1425 O O . ASP A 1 186 ? 18.196 12.970 -10.990 1.00 82.88 186 ASP A O 1
ATOM 1429 N N . GLY A 1 187 ? 17.115 11.724 -9.477 1.00 81.19 187 GLY A N 1
ATOM 1430 C CA . GLY A 1 187 ? 16.247 12.813 -9.004 1.00 81.19 187 GLY A CA 1
ATOM 1431 C C . GLY A 1 187 ? 14.758 12.642 -9.315 1.00 81.19 187 GLY A C 1
ATOM 1432 O O . GLY A 1 187 ? 13.961 13.470 -8.882 1.00 81.19 187 GLY A O 1
ATOM 1433 N N . GLY A 1 188 ? 14.364 11.546 -9.974 1.00 67.62 188 GLY A N 1
ATOM 1434 C CA . GLY A 1 188 ? 13.015 10.977 -9.847 1.00 67.62 188 GLY A CA 1
ATOM 1435 C C . GLY A 1 188 ? 11.918 11.567 -10.736 1.00 67.62 188 GLY A C 1
ATOM 1436 O O . GLY A 1 188 ? 10.749 11.284 -10.486 1.00 67.62 188 GLY A O 1
ATOM 1437 N N . GLY A 1 189 ? 12.260 12.357 -11.756 1.00 73.94 189 GLY A N 1
ATOM 1438 C CA . GLY A 1 189 ? 11.266 13.018 -12.615 1.00 73.94 189 GLY A CA 1
ATOM 1439 C C . GLY A 1 189 ? 11.117 12.467 -14.034 1.00 73.94 189 GLY A C 1
ATOM 1440 O O . GLY A 1 189 ? 10.122 12.769 -14.683 1.00 73.94 189 GLY A O 1
ATOM 1441 N N . GLY A 1 190 ? 12.074 11.685 -14.534 1.00 86.62 190 GLY A N 1
ATOM 1442 C CA . GLY A 1 190 ? 12.100 11.313 -15.946 1.00 86.62 190 GLY A CA 1
ATOM 1443 C C . GLY A 1 190 ? 12.891 10.049 -16.235 1.00 86.62 190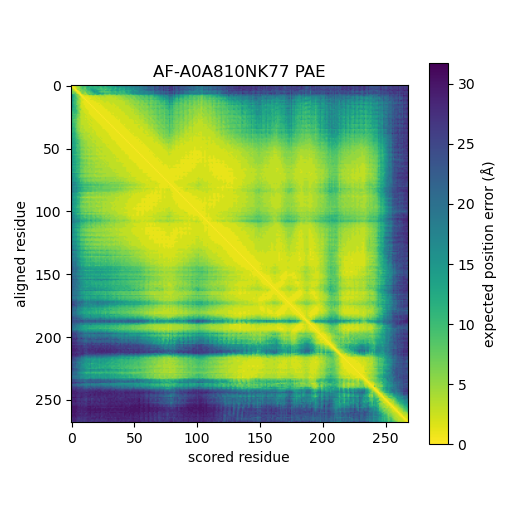 GLY A C 1
ATOM 1444 O O . GLY A 1 190 ? 13.446 9.412 -15.339 1.00 86.62 190 GLY A O 1
ATOM 1445 N N . HIS A 1 191 ? 12.937 9.701 -17.516 1.00 90.06 191 HIS A N 1
ATOM 1446 C CA . HIS A 1 191 ? 13.692 8.563 -18.016 1.00 90.06 191 HIS A CA 1
ATOM 1447 C C . HIS A 1 191 ? 14.893 9.051 -18.823 1.00 90.06 191 HIS A C 1
ATOM 1449 O O . HIS A 1 191 ? 14.800 9.985 -19.620 1.00 90.06 191 HIS A O 1
ATOM 1455 N N . ARG A 1 192 ? 16.030 8.385 -18.641 1.00 91.62 192 ARG A N 1
ATOM 1456 C CA . ARG A 1 192 ? 17.257 8.601 -19.398 1.00 91.62 192 ARG A CA 1
ATOM 1457 C C . ARG A 1 192 ? 17.443 7.457 -20.384 1.00 91.62 192 ARG A C 1
ATOM 1459 O O . ARG A 1 192 ? 17.495 6.294 -19.989 1.00 91.62 192 ARG A O 1
ATOM 1466 N N . MET A 1 193 ? 17.599 7.807 -21.657 1.00 92.88 193 MET A N 1
ATOM 1467 C CA . MET A 1 193 ? 18.013 6.881 -22.709 1.00 92.88 193 MET A CA 1
ATOM 1468 C C . MET A 1 193 ? 19.505 7.071 -22.971 1.00 92.88 193 MET A C 1
ATOM 1470 O O . MET A 1 193 ? 19.949 8.179 -23.272 1.00 92.88 193 MET A O 1
ATOM 1474 N N . VAL A 1 194 ? 20.278 6.001 -22.832 1.00 92.06 194 VAL A N 1
ATOM 1475 C CA . VAL A 1 194 ? 21.711 5.965 -23.123 1.00 92.06 194 VAL A CA 1
ATOM 1476 C C . VAL A 1 194 ? 21.914 5.117 -24.365 1.00 92.06 194 VAL A C 1
ATOM 1478 O O . VAL A 1 194 ? 21.435 3.987 -24.435 1.00 92.06 194 VAL A O 1
ATOM 1481 N N . TYR A 1 195 ? 22.629 5.670 -25.335 1.00 91.56 195 TYR A N 1
ATOM 1482 C CA . TYR A 1 195 ? 22.944 5.016 -26.596 1.00 91.56 195 TYR A CA 1
ATOM 1483 C C . TYR A 1 195 ? 24.449 4.775 -26.659 1.00 91.56 195 TYR A C 1
ATOM 1485 O O . TYR A 1 195 ? 25.230 5.684 -26.379 1.00 91.56 195 TYR A O 1
ATOM 1493 N N . SER A 1 196 ? 24.865 3.574 -27.044 1.00 90.44 196 SER A N 1
ATOM 1494 C CA . SER A 1 196 ? 26.274 3.257 -27.285 1.00 90.44 196 SER A CA 1
ATOM 1495 C C . SER A 1 196 ? 26.420 2.327 -28.482 1.00 90.44 196 SER A C 1
ATOM 1497 O O . SER A 1 196 ? 25.558 1.490 -28.740 1.00 90.44 196 SER A O 1
ATOM 1499 N N . ASN A 1 197 ? 27.501 2.474 -29.244 1.00 89.50 197 ASN A N 1
ATOM 1500 C CA . ASN A 1 197 ? 27.859 1.528 -30.299 1.00 89.50 197 ASN A CA 1
ATOM 1501 C C . ASN A 1 197 ? 28.950 0.556 -29.806 1.00 89.50 197 ASN A C 1
ATOM 1503 O O . ASN A 1 197 ? 29.549 0.756 -28.745 1.00 89.50 197 ASN A O 1
ATOM 1507 N N . ALA A 1 198 ? 29.209 -0.514 -30.563 1.00 81.50 198 ALA A N 1
ATOM 1508 C CA . ALA A 1 198 ? 30.235 -1.502 -30.207 1.00 81.50 198 ALA A CA 1
ATOM 1509 C C . ALA A 1 198 ? 31.630 -0.876 -30.005 1.00 81.50 198 ALA A C 1
ATOM 1511 O O . ALA A 1 198 ? 32.373 -1.295 -29.119 1.00 81.50 198 ALA A O 1
ATOM 1512 N N . GLU A 1 199 ? 31.971 0.147 -30.791 1.00 78.38 199 GLU A N 1
ATOM 1513 C CA . GLU A 1 199 ? 33.248 0.857 -30.691 1.00 78.38 199 GLU A CA 1
ATOM 1514 C C . GLU A 1 199 ? 33.376 1.627 -29.365 1.00 78.38 199 GLU A C 1
ATOM 1516 O O . GLU A 1 199 ? 34.381 1.482 -28.675 1.00 78.38 199 GLU A O 1
ATOM 1521 N N . MET A 1 200 ? 32.337 2.360 -28.951 1.00 77.25 200 MET A N 1
ATOM 1522 C CA . MET A 1 200 ? 32.280 3.080 -27.672 1.00 77.25 200 MET A CA 1
ATOM 1523 C C . MET A 1 200 ? 32.354 2.133 -26.473 1.00 77.25 200 MET A C 1
ATOM 1525 O O . MET A 1 200 ? 33.016 2.449 -25.487 1.00 77.25 200 MET A O 1
ATOM 1529 N N . LEU A 1 201 ? 31.708 0.966 -26.558 1.00 72.19 201 LEU A N 1
ATOM 1530 C CA . LEU A 1 201 ? 31.805 -0.079 -25.534 1.00 72.19 201 LEU A CA 1
ATOM 1531 C C . LEU A 1 201 ? 33.256 -0.568 -25.381 1.00 72.19 201 LEU A C 1
ATOM 1533 O O . LEU A 1 201 ? 33.788 -0.567 -24.274 1.00 72.19 201 LEU A O 1
ATOM 1537 N N . HIS A 1 202 ? 33.929 -0.893 -26.489 1.00 72.56 202 HIS A N 1
ATOM 1538 C CA . HIS A 1 202 ? 35.337 -1.307 -26.467 1.00 72.56 202 HIS A CA 1
ATOM 1539 C C . HIS A 1 202 ? 36.293 -0.198 -25.998 1.00 72.56 202 HIS A C 1
ATOM 1541 O O . HIS A 1 202 ? 37.258 -0.474 -25.286 1.00 72.56 202 HIS A O 1
ATOM 1547 N N . GLN A 1 203 ? 36.029 1.053 -26.375 1.00 69.88 203 GLN A N 1
ATOM 1548 C CA . GLN A 1 203 ? 36.805 2.226 -25.968 1.00 69.88 203 GLN A CA 1
ATOM 1549 C C . GLN A 1 203 ? 36.655 2.547 -24.474 1.00 69.88 203 GLN A C 1
ATOM 1551 O O . GLN A 1 203 ? 37.643 2.882 -23.814 1.00 69.88 203 GLN A O 1
ATOM 1556 N N . SER A 1 204 ? 35.445 2.398 -23.925 1.00 68.38 204 SER A N 1
ATOM 1557 C CA . SER A 1 204 ? 35.172 2.558 -22.493 1.00 68.38 204 SER A CA 1
ATOM 1558 C C . SER A 1 204 ? 35.947 1.531 -21.663 1.00 68.38 204 SER A C 1
ATOM 1560 O O . SER A 1 204 ? 36.646 1.912 -20.723 1.00 68.38 204 SER A O 1
ATOM 1562 N N . ASP A 1 205 ? 35.932 0.261 -22.081 1.00 70.69 205 ASP A N 1
ATOM 1563 C CA . ASP A 1 205 ? 36.695 -0.812 -21.429 1.00 70.69 205 ASP A CA 1
ATOM 1564 C C . ASP A 1 205 ? 38.218 -0.588 -21.513 1.00 70.69 205 ASP A C 1
ATOM 1566 O O . ASP A 1 205 ? 38.962 -0.959 -20.603 1.00 70.69 205 ASP A O 1
ATOM 1570 N N . ALA A 1 206 ? 38.696 0.039 -22.594 1.00 73.19 206 ALA A N 1
ATOM 1571 C CA . ALA A 1 206 ? 40.109 0.353 -22.806 1.00 73.19 206 ALA A CA 1
ATOM 1572 C C . ALA A 1 206 ? 40.568 1.671 -22.147 1.00 73.19 206 ALA A C 1
ATOM 1574 O O . ALA A 1 206 ? 41.769 1.946 -22.114 1.00 73.19 206 ALA A O 1
ATOM 1575 N N . GLY A 1 207 ? 39.646 2.497 -21.637 1.00 71.38 207 GLY A N 1
ATOM 1576 C CA . GLY A 1 207 ? 39.946 3.821 -21.081 1.00 71.38 207 GLY A CA 1
ATOM 1577 C C . GLY A 1 207 ? 40.447 4.846 -22.111 1.00 71.38 207 GLY A C 1
ATOM 1578 O O . GLY A 1 207 ? 41.095 5.823 -21.730 1.00 71.38 207 GLY A O 1
ATOM 1579 N N . VAL A 1 208 ? 40.181 4.636 -23.404 1.00 62.31 208 VAL A N 1
ATOM 1580 C CA . VAL A 1 208 ? 40.652 5.488 -24.510 1.00 62.31 208 VAL A CA 1
ATOM 1581 C C . VAL A 1 208 ? 39.451 5.961 -25.320 1.00 62.31 208 VAL A C 1
ATOM 1583 O O . VAL A 1 208 ? 38.807 5.152 -25.971 1.00 62.31 208 VAL A O 1
ATOM 1586 N N . VAL A 1 209 ? 39.164 7.267 -25.310 1.00 58.81 209 VAL A N 1
ATOM 1587 C CA . VAL A 1 209 ? 38.069 7.867 -26.095 1.00 58.81 209 VAL A CA 1
ATOM 1588 C C . VAL A 1 209 ? 38.647 8.519 -27.354 1.00 58.81 209 VAL A C 1
ATOM 1590 O O . VAL A 1 209 ? 39.154 9.641 -27.308 1.00 58.81 209 VAL A O 1
ATOM 1593 N N . GLU A 1 210 ? 38.572 7.831 -28.492 1.00 60.09 210 GLU A N 1
ATOM 1594 C CA . GLU A 1 210 ? 38.927 8.387 -29.803 1.00 60.09 210 GLU A CA 1
ATOM 1595 C C . GLU A 1 210 ? 37.640 8.740 -30.565 1.00 60.09 210 GLU A C 1
ATOM 1597 O O . GLU A 1 210 ? 36.942 7.877 -31.084 1.00 60.09 210 GLU A O 1
ATOM 1602 N N . GLY A 1 211 ? 37.297 10.035 -30.620 1.00 56.06 211 GLY A N 1
ATOM 1603 C CA . GLY A 1 211 ? 35.998 10.536 -31.114 1.00 56.06 211 GLY A CA 1
ATOM 1604 C C . GLY A 1 211 ? 35.767 10.478 -32.634 1.00 56.06 211 GLY A C 1
ATOM 1605 O O . GLY A 1 211 ? 35.451 11.502 -33.230 1.00 56.06 211 GLY A O 1
ATOM 1606 N N . GLY A 1 212 ? 36.015 9.351 -33.299 1.00 54.69 212 GLY A N 1
ATOM 1607 C CA . GLY A 1 212 ? 35.993 9.226 -34.765 1.00 54.69 212 GLY A CA 1
ATOM 1608 C C . GLY A 1 212 ? 34.623 9.030 -35.431 1.00 54.69 212 GLY A C 1
ATOM 1609 O O . GLY A 1 212 ? 34.486 9.392 -36.594 1.00 54.69 212 GLY A O 1
ATOM 1610 N N . THR A 1 213 ? 33.617 8.495 -34.736 1.00 58.53 213 THR A N 1
ATOM 1611 C CA . THR A 1 213 ? 32.438 7.875 -35.386 1.00 58.53 213 THR A CA 1
ATOM 1612 C C . THR A 1 213 ? 31.090 8.322 -34.799 1.00 58.53 213 THR A C 1
ATOM 1614 O O . THR A 1 213 ? 30.116 7.574 -34.777 1.00 58.53 213 THR A O 1
ATOM 1617 N N . CYS A 1 214 ? 30.993 9.566 -34.318 1.00 66.19 214 CYS A N 1
ATOM 1618 C CA . CYS A 1 214 ? 29.790 10.041 -33.619 1.00 66.19 214 CYS A CA 1
ATOM 1619 C C . CYS A 1 214 ? 28.700 10.640 -34.532 1.00 66.19 214 CYS A C 1
ATOM 1621 O O . CYS A 1 214 ? 27.575 10.827 -34.069 1.00 66.19 214 CYS A O 1
ATOM 1623 N N . THR A 1 215 ? 28.992 10.987 -35.792 1.00 67.06 215 THR A N 1
ATOM 1624 C CA . THR A 1 215 ? 28.057 11.745 -36.649 1.00 67.06 215 THR A CA 1
ATOM 1625 C C . THR A 1 215 ? 26.809 10.933 -37.019 1.00 67.06 215 THR A C 1
ATOM 1627 O O . THR A 1 215 ? 25.701 11.441 -36.844 1.00 67.06 215 THR A O 1
ATOM 1630 N N . ASP A 1 216 ? 26.976 9.673 -37.426 1.00 79.00 216 ASP A N 1
ATOM 1631 C CA . ASP A 1 216 ? 25.867 8.797 -37.843 1.00 79.00 216 ASP A CA 1
ATOM 1632 C C . ASP A 1 216 ? 24.978 8.400 -36.654 1.00 79.00 216 ASP A C 1
ATOM 1634 O O . ASP A 1 216 ? 23.751 8.341 -36.756 1.00 79.00 216 ASP A O 1
ATOM 1638 N N . LEU A 1 217 ? 25.581 8.233 -35.473 1.00 84.75 217 LEU A N 1
ATOM 1639 C CA . LEU A 1 217 ? 24.856 7.936 -34.240 1.00 84.75 217 LEU A CA 1
ATOM 1640 C C . LEU A 1 217 ? 23.917 9.085 -33.837 1.00 84.75 217 LEU A C 1
ATOM 1642 O O . LEU A 1 217 ? 22.801 8.838 -33.383 1.00 84.75 217 LEU A O 1
ATOM 1646 N N . VAL A 1 218 ? 24.321 10.344 -34.036 1.00 86.56 218 VAL A N 1
ATOM 1647 C CA . VAL A 1 218 ? 23.473 11.510 -33.723 1.00 86.56 218 VAL A CA 1
ATOM 1648 C C . VAL A 1 218 ? 22.210 11.541 -34.586 1.00 86.56 218 VAL A C 1
ATOM 1650 O O . VAL A 1 218 ? 21.133 11.876 -34.082 1.00 86.56 218 VAL A O 1
ATOM 1653 N N . GLU A 1 219 ? 22.307 11.182 -35.867 1.00 88.19 219 GLU A N 1
ATOM 1654 C CA . GLU A 1 219 ? 21.142 11.135 -36.757 1.00 88.19 219 GLU A CA 1
ATOM 1655 C C . GLU A 1 219 ? 20.163 10.040 -36.332 1.00 88.19 219 GLU A C 1
ATOM 1657 O O . GLU A 1 219 ? 18.963 10.303 -36.203 1.00 88.19 219 GLU A O 1
ATOM 1662 N N . VAL A 1 220 ? 20.682 8.850 -36.012 1.00 90.06 220 VAL A N 1
ATOM 1663 C CA . VAL A 1 220 ? 19.885 7.738 -35.477 1.00 90.06 220 VAL A CA 1
ATOM 1664 C C . VAL A 1 220 ? 19.179 8.156 -34.186 1.00 90.06 220 VAL A C 1
ATOM 1666 O O . VAL A 1 220 ? 17.958 8.036 -34.096 1.00 90.06 220 VAL A O 1
ATOM 1669 N N . ILE A 1 221 ? 19.906 8.731 -33.220 1.00 90.69 221 ILE A N 1
ATOM 1670 C CA . ILE A 1 221 ? 19.333 9.211 -31.951 1.00 90.69 221 ILE A CA 1
ATOM 1671 C C . ILE A 1 221 ? 18.246 10.265 -32.195 1.00 90.69 221 ILE A C 1
ATOM 1673 O O . ILE A 1 221 ? 17.210 10.244 -31.537 1.00 90.69 221 ILE A O 1
ATOM 1677 N N . THR A 1 222 ? 18.434 11.164 -33.162 1.00 90.81 222 THR A N 1
ATOM 1678 C CA . THR A 1 222 ? 17.445 12.208 -33.477 1.00 90.81 222 THR A CA 1
ATOM 1679 C C . THR A 1 222 ? 16.136 11.613 -34.003 1.00 90.81 222 THR A C 1
ATOM 1681 O O . THR A 1 222 ? 15.054 12.066 -33.623 1.00 90.81 222 THR A O 1
ATOM 1684 N N . VAL A 1 223 ? 16.208 10.592 -34.864 1.00 91.00 223 VAL A N 1
ATOM 1685 C CA . VAL A 1 223 ? 15.016 9.889 -35.368 1.00 91.00 223 VAL A CA 1
ATOM 1686 C C . VAL A 1 223 ? 14.317 9.126 -34.243 1.00 91.00 223 VAL A C 1
ATOM 1688 O O . VAL A 1 223 ? 13.095 9.224 -34.109 1.00 91.00 223 VAL A O 1
ATOM 1691 N N . LEU A 1 224 ? 15.084 8.421 -33.409 1.00 91.62 224 LEU A N 1
ATOM 1692 C CA . LEU A 1 224 ? 14.557 7.664 -32.274 1.00 91.62 224 LEU A CA 1
ATOM 1693 C C . LEU A 1 224 ? 13.876 8.582 -31.246 1.00 91.62 224 LEU A C 1
ATOM 1695 O O . LEU A 1 224 ? 12.730 8.335 -30.870 1.00 91.62 224 LEU A O 1
ATOM 1699 N N . ASN A 1 225 ? 14.516 9.691 -30.867 1.00 90.38 225 ASN A N 1
ATOM 1700 C CA . ASN A 1 225 ? 13.947 10.668 -29.936 1.00 90.38 225 ASN A CA 1
ATOM 1701 C C . ASN A 1 225 ? 12.652 11.290 -30.479 1.00 90.38 225 ASN A C 1
ATOM 1703 O O . ASN A 1 225 ? 11.677 11.400 -29.742 1.00 90.38 225 ASN A O 1
ATOM 1707 N N . ARG A 1 226 ? 12.579 11.602 -31.781 1.00 91.50 226 ARG A N 1
ATOM 1708 C CA . ARG A 1 226 ? 11.338 12.097 -32.400 1.00 91.50 226 ARG A CA 1
ATOM 1709 C C . ARG A 1 226 ? 10.201 11.077 -32.316 1.00 91.50 226 ARG A C 1
ATOM 1711 O O . ARG A 1 226 ? 9.047 11.456 -32.133 1.00 91.50 226 ARG A O 1
ATOM 1718 N N . SER A 1 227 ? 10.500 9.787 -32.465 1.00 89.56 227 SER A N 1
ATOM 1719 C CA . SER A 1 227 ? 9.486 8.738 -32.308 1.00 89.56 227 SER A CA 1
ATOM 1720 C C . SER A 1 227 ? 8.994 8.628 -30.865 1.00 89.56 227 SER A C 1
ATOM 1722 O O . SER A 1 227 ? 7.813 8.373 -30.638 1.00 89.56 227 SER A O 1
ATOM 1724 N N . VAL A 1 228 ? 9.889 8.812 -29.897 1.00 90.50 228 VAL A N 1
ATOM 1725 C CA . VAL A 1 228 ? 9.560 8.830 -28.467 1.00 90.50 228 VAL A CA 1
ATOM 1726 C C . VAL A 1 228 ? 8.668 10.032 -28.125 1.00 90.50 228 VAL A C 1
ATOM 1728 O O . VAL A 1 228 ? 7.645 9.867 -27.461 1.00 90.50 228 VAL A O 1
ATOM 1731 N N . GLU A 1 229 ? 8.969 11.211 -28.673 1.00 91.69 229 GLU A N 1
ATOM 1732 C CA . GLU A 1 229 ? 8.125 12.410 -28.558 1.00 91.69 229 GLU A CA 1
ATOM 1733 C C . GLU A 1 229 ? 6.727 12.199 -29.155 1.00 91.69 229 GLU A C 1
ATOM 1735 O O . GLU A 1 229 ? 5.723 12.579 -28.555 1.00 91.69 229 GLU A O 1
ATOM 1740 N N . GLN A 1 230 ? 6.634 11.537 -30.313 1.00 91.00 230 GLN A N 1
ATOM 1741 C CA . GLN A 1 230 ? 5.349 11.193 -30.936 1.00 91.00 230 GLN A CA 1
ATOM 1742 C C . GLN A 1 230 ? 4.511 10.223 -30.092 1.00 91.00 230 GLN A C 1
ATOM 1744 O O . GLN A 1 230 ? 3.285 10.231 -30.199 1.00 91.00 230 GLN A O 1
ATOM 1749 N N . ALA A 1 231 ? 5.154 9.415 -29.246 1.00 88.31 231 ALA A N 1
ATOM 1750 C CA . ALA A 1 231 ? 4.490 8.545 -28.281 1.00 88.31 231 ALA A CA 1
ATOM 1751 C C . ALA A 1 231 ? 4.085 9.273 -26.980 1.00 88.31 231 ALA A C 1
ATOM 1753 O O . ALA A 1 231 ? 3.479 8.656 -26.108 1.00 88.31 231 ALA A O 1
ATOM 1754 N N . GLY A 1 232 ? 4.363 10.578 -26.864 1.00 90.94 232 GLY A N 1
ATOM 1755 C CA . GLY A 1 232 ? 3.946 11.420 -25.740 1.00 90.94 232 GLY A CA 1
ATOM 1756 C C . GLY A 1 232 ? 4.968 11.541 -24.610 1.00 90.94 232 GLY A C 1
ATOM 1757 O O . GLY A 1 232 ? 4.615 12.033 -23.541 1.00 90.94 232 GLY A O 1
ATOM 1758 N N . PHE A 1 233 ? 6.213 11.112 -24.824 1.00 89.81 233 PHE A N 1
ATOM 1759 C CA . PHE A 1 233 ? 7.283 11.227 -23.833 1.00 89.81 233 PHE A CA 1
ATOM 1760 C C . PHE A 1 233 ? 8.172 12.442 -24.101 1.00 89.81 233 PHE A C 1
ATOM 1762 O O . PHE A 1 233 ? 8.467 12.773 -25.247 1.00 89.81 233 PHE A O 1
ATOM 1769 N N . GLU A 1 234 ? 8.657 13.084 -23.041 1.00 85.38 234 GLU A N 1
ATOM 1770 C CA . GLU A 1 234 ? 9.630 14.170 -23.165 1.00 85.38 234 GLU A CA 1
ATOM 1771 C C . GLU A 1 234 ? 11.026 13.599 -23.454 1.00 85.38 234 GLU A C 1
ATOM 1773 O O . GLU A 1 234 ? 11.639 12.955 -22.602 1.00 85.38 234 GLU A O 1
ATOM 1778 N N . ALA A 1 235 ? 11.551 13.834 -24.659 1.00 76.75 235 ALA A N 1
ATOM 1779 C CA . ALA A 1 235 ? 12.942 13.540 -24.975 1.00 76.75 235 ALA A CA 1
ATOM 1780 C C . ALA A 1 235 ? 13.811 14.749 -24.595 1.00 76.75 235 ALA A C 1
ATOM 1782 O O . ALA A 1 235 ? 13.752 15.809 -25.217 1.00 76.75 235 ALA A O 1
ATOM 1783 N N . GLY A 1 236 ? 14.625 14.608 -23.547 1.00 71.31 236 GLY A N 1
ATOM 1784 C CA . GLY A 1 236 ? 15.633 15.614 -23.209 1.00 71.31 236 GLY A CA 1
ATOM 1785 C C . GLY A 1 236 ? 16.676 15.790 -24.322 1.00 71.31 236 GLY A C 1
ATOM 1786 O O . GLY A 1 236 ? 16.828 14.952 -25.213 1.00 71.31 236 GLY A O 1
ATOM 1787 N N . GLY A 1 237 ? 17.448 16.879 -24.256 1.00 74.56 237 GLY A N 1
ATOM 1788 C CA . GLY A 1 237 ? 18.593 17.066 -25.151 1.00 74.56 237 GLY A CA 1
ATOM 1789 C C . GLY A 1 237 ? 19.639 15.959 -24.976 1.00 74.56 237 GLY A C 1
ATOM 1790 O O . GLY A 1 237 ? 19.891 15.509 -23.858 1.00 74.56 237 GLY A O 1
ATOM 1791 N N . VAL A 1 238 ? 20.273 15.543 -26.074 1.00 76.19 238 VAL A N 1
ATOM 1792 C CA . VAL A 1 238 ? 21.367 14.560 -26.048 1.00 76.19 238 VAL A CA 1
ATOM 1793 C C . VAL A 1 238 ? 22.533 15.133 -25.237 1.00 76.19 238 VAL A C 1
ATOM 1795 O O . VAL A 1 238 ? 23.052 16.204 -25.558 1.00 76.19 238 VAL A O 1
ATOM 1798 N N . ARG A 1 239 ? 22.928 14.432 -24.170 1.00 75.12 239 ARG A N 1
ATOM 1799 C CA . ARG A 1 239 ? 24.089 14.764 -23.332 1.00 75.12 239 ARG A CA 1
ATOM 1800 C C . ARG A 1 239 ? 25.187 13.731 -23.571 1.00 75.12 239 ARG A C 1
ATOM 1802 O O . ARG A 1 239 ? 24.888 12.553 -23.737 1.00 75.12 239 ARG A O 1
ATOM 1809 N N . TRP A 1 240 ? 26.436 14.184 -23.566 1.00 74.62 240 TRP A N 1
ATOM 1810 C CA . TRP A 1 240 ? 27.616 13.329 -23.690 1.00 74.62 240 TRP A CA 1
ATOM 1811 C C . TRP A 1 240 ? 28.294 13.180 -22.324 1.00 74.62 240 TRP A C 1
ATOM 1813 O O . TRP A 1 240 ? 28.286 14.119 -21.524 1.00 74.62 240 TRP A O 1
ATOM 1823 N N . ASP A 1 241 ? 28.905 12.022 -22.067 1.00 67.25 241 ASP A N 1
ATOM 1824 C CA . ASP A 1 241 ? 29.538 11.701 -20.774 1.00 67.25 241 ASP A CA 1
ATOM 1825 C C . ASP A 1 241 ? 30.710 12.630 -20.406 1.00 67.25 241 ASP A C 1
ATOM 1827 O O . ASP A 1 241 ? 31.101 12.709 -19.244 1.00 67.25 241 ASP A O 1
ATOM 1831 N N . ASP A 1 242 ? 31.245 13.400 -21.359 1.00 64.94 242 ASP A N 1
ATOM 1832 C CA . ASP A 1 242 ? 32.320 14.368 -21.114 1.00 64.94 242 ASP A CA 1
ATOM 1833 C C . ASP A 1 242 ? 31.862 15.684 -20.447 1.00 64.94 242 ASP A C 1
ATOM 1835 O O . ASP A 1 242 ? 32.645 16.629 -20.320 1.00 64.94 242 ASP A O 1
ATOM 1839 N N . GLY A 1 243 ? 30.597 15.758 -20.019 1.00 53.88 243 GLY A N 1
ATOM 1840 C CA . GLY A 1 243 ? 30.041 16.903 -19.299 1.00 53.88 243 GLY A CA 1
ATOM 1841 C C . GLY A 1 243 ? 29.759 18.126 -20.176 1.00 53.88 243 GLY A C 1
ATOM 1842 O O . GLY A 1 243 ? 29.477 19.200 -19.643 1.00 53.88 243 GLY A O 1
ATOM 1843 N N . GLY A 1 244 ? 29.824 18.000 -21.507 1.00 55.12 244 GLY A N 1
ATOM 1844 C CA . GLY A 1 244 ? 29.499 19.072 -22.444 1.00 55.12 244 GLY A CA 1
ATOM 1845 C C . GLY A 1 244 ? 28.159 18.928 -23.162 1.00 55.12 244 GLY A C 1
ATOM 1846 O O . GLY A 1 244 ? 27.732 17.841 -23.535 1.00 55.12 244 GLY A O 1
ATOM 1847 N N . HIS A 1 245 ? 27.543 20.075 -23.457 1.00 53.41 245 HIS A N 1
ATOM 1848 C CA . HIS A 1 245 ? 26.433 20.192 -24.416 1.00 53.41 245 HIS A CA 1
ATOM 1849 C C . HIS A 1 245 ? 26.901 20.308 -25.876 1.00 53.41 245 HIS A C 1
ATOM 1851 O O . HIS A 1 245 ? 26.076 20.351 -26.783 1.00 53.41 245 HIS A O 1
ATOM 1857 N N . VAL A 1 246 ? 28.212 20.417 -26.105 1.00 54.16 246 VAL A N 1
ATOM 1858 C CA . VAL A 1 246 ? 28.782 20.683 -27.431 1.00 54.16 246 VAL A CA 1
ATOM 1859 C C . VAL A 1 246 ? 28.986 19.363 -28.160 1.00 54.16 246 VAL A C 1
ATOM 1861 O O . VAL A 1 246 ? 29.630 18.458 -27.625 1.00 54.16 246 VAL A O 1
ATOM 1864 N N . ARG A 1 247 ? 28.458 19.261 -29.384 1.00 55.12 247 ARG A N 1
ATOM 1865 C CA . ARG A 1 247 ? 28.641 18.090 -30.250 1.00 55.12 247 ARG A CA 1
ATOM 1866 C C . ARG A 1 247 ? 30.152 17.825 -30.419 1.00 55.12 247 ARG A C 1
ATOM 1868 O O . ARG A 1 247 ? 30.890 18.778 -30.673 1.00 55.12 247 ARG A O 1
ATOM 1875 N N . PRO A 1 248 ? 30.646 16.575 -30.322 1.00 53.38 248 PRO A N 1
ATOM 1876 C CA . PRO A 1 248 ? 32.082 16.277 -30.438 1.00 53.38 248 PRO A CA 1
ATOM 1877 C C . PRO A 1 248 ? 32.748 16.868 -31.695 1.00 53.38 248 PRO A C 1
ATOM 1879 O O . PRO A 1 248 ? 33.884 17.347 -31.642 1.00 53.38 248 PRO A O 1
ATOM 1882 N N . ASP A 1 249 ? 32.008 16.921 -32.806 1.00 53.69 249 ASP A N 1
ATOM 1883 C CA . ASP A 1 249 ? 32.466 17.502 -34.072 1.00 53.69 249 ASP A CA 1
ATOM 1884 C C . ASP A 1 249 ? 32.582 19.036 -34.028 1.00 53.69 249 ASP A C 1
ATOM 1886 O O . ASP A 1 249 ? 33.487 19.600 -34.643 1.00 53.69 249 ASP A O 1
ATOM 1890 N N . GLU A 1 250 ? 31.731 19.724 -33.258 1.00 48.78 250 GLU A N 1
ATOM 1891 C CA . GLU A 1 250 ? 31.800 21.182 -33.074 1.00 48.78 250 GLU A CA 1
ATOM 1892 C C . GLU A 1 250 ? 33.045 21.572 -32.272 1.00 48.78 250 GLU A C 1
ATOM 1894 O O . GLU A 1 250 ? 33.770 22.477 -32.681 1.00 48.78 250 GLU A O 1
ATOM 1899 N N . ARG A 1 251 ? 33.400 20.813 -31.223 1.00 50.16 251 ARG A N 1
ATOM 1900 C CA . ARG A 1 251 ? 34.671 21.030 -30.504 1.00 50.16 251 ARG A CA 1
ATOM 1901 C C . ARG A 1 251 ? 35.889 20.833 -31.403 1.00 50.16 251 ARG A C 1
ATOM 1903 O O . ARG A 1 251 ? 36.853 21.585 -31.298 1.00 50.16 251 ARG A O 1
ATOM 1910 N N . ARG A 1 252 ? 35.874 19.838 -32.296 1.00 50.06 252 ARG A N 1
ATOM 1911 C CA . ARG A 1 252 ? 36.974 19.618 -33.255 1.00 50.06 252 ARG A CA 1
ATOM 1912 C C . ARG A 1 252 ? 37.034 20.693 -34.339 1.00 50.06 252 ARG A C 1
ATOM 1914 O O . ARG A 1 252 ? 38.129 21.036 -34.782 1.00 50.06 252 ARG A O 1
ATOM 1921 N N . ALA A 1 253 ? 35.890 21.232 -34.757 1.00 45.66 253 ALA A N 1
ATOM 1922 C CA . ALA A 1 253 ? 35.829 22.362 -35.678 1.00 45.66 253 ALA A CA 1
ATOM 1923 C C . ALA A 1 253 ? 36.359 23.658 -35.035 1.00 45.66 253 ALA A C 1
ATOM 1925 O O . ALA A 1 253 ? 37.070 24.407 -35.700 1.00 45.66 253 ALA A O 1
ATOM 1926 N N . GLU A 1 254 ? 36.094 23.883 -33.746 1.00 48.47 254 GLU A N 1
ATOM 1927 C CA . GLU A 1 254 ? 36.632 25.012 -32.971 1.00 48.47 254 GLU A CA 1
ATOM 1928 C C . GLU A 1 254 ? 38.128 24.868 -32.653 1.00 48.47 254 GLU A C 1
ATOM 1930 O O . GLU A 1 254 ? 38.858 25.856 -32.609 1.00 48.47 254 GLU A O 1
ATOM 1935 N N . GLN A 1 255 ? 38.606 23.636 -32.455 1.00 48.38 255 GLN A N 1
ATOM 1936 C CA . GLN A 1 255 ? 40.014 23.340 -32.166 1.00 48.38 255 GLN A CA 1
ATOM 1937 C C . GLN A 1 255 ? 40.880 23.185 -33.422 1.00 48.38 255 GLN A C 1
ATOM 1939 O O . GLN A 1 255 ? 42.099 23.020 -33.316 1.00 48.38 255 GLN A O 1
ATOM 1944 N N . ARG A 1 256 ? 40.290 23.248 -34.623 1.00 37.72 256 ARG A N 1
ATOM 1945 C CA . ARG A 1 256 ? 41.067 23.315 -35.862 1.00 37.72 256 ARG A CA 1
ATOM 1946 C C . ARG A 1 256 ? 41.843 24.638 -35.869 1.00 37.72 256 ARG A C 1
ATOM 1948 O O . ARG A 1 256 ? 41.214 25.693 -35.793 1.00 37.72 256 ARG A O 1
ATOM 1955 N N . PRO A 1 257 ? 43.186 24.622 -35.982 1.00 44.28 257 PRO A N 1
ATOM 1956 C CA . PRO A 1 257 ? 43.944 25.856 -36.121 1.00 44.28 257 PRO A CA 1
ATOM 1957 C C . PRO A 1 257 ? 43.391 26.624 -37.320 1.00 44.28 257 PRO A C 1
ATOM 1959 O O . PRO A 1 257 ? 43.189 26.039 -38.389 1.00 44.28 257 PRO A O 1
ATOM 1962 N N . ALA A 1 258 ? 43.105 27.915 -37.121 1.00 44.66 258 ALA A N 1
ATOM 1963 C CA . ALA A 1 258 ? 42.626 28.785 -38.186 1.00 44.66 258 ALA A CA 1
ATOM 1964 C C . ALA A 1 258 ? 43.520 28.586 -39.422 1.00 44.66 258 ALA A C 1
ATOM 1966 O O . ALA A 1 258 ? 44.746 28.533 -39.260 1.00 44.66 258 ALA A O 1
ATOM 1967 N N . PRO A 1 259 ? 42.947 28.425 -40.632 1.00 42.12 259 PRO A N 1
ATOM 1968 C CA . PRO A 1 259 ? 43.743 28.219 -41.831 1.00 42.12 259 PRO A CA 1
ATOM 1969 C C . PRO A 1 259 ? 44.780 29.334 -41.895 1.00 42.12 259 PRO A C 1
ATOM 1971 O O . PRO A 1 259 ? 44.416 30.512 -41.850 1.00 42.12 259 PRO A O 1
ATOM 1974 N N . ALA A 1 260 ? 46.061 28.949 -41.917 1.00 46.06 260 ALA A N 1
ATOM 1975 C CA . ALA A 1 260 ? 47.163 29.891 -41.999 1.00 46.06 260 ALA A CA 1
ATOM 1976 C C . ALA A 1 260 ? 46.853 30.833 -43.159 1.00 46.06 260 ALA A C 1
ATOM 1978 O O . ALA A 1 260 ? 46.733 30.393 -44.305 1.00 46.06 260 ALA A O 1
ATOM 1979 N N . GLN A 1 261 ? 46.622 32.108 -42.842 1.00 44.47 261 GLN A N 1
ATOM 1980 C CA . GLN A 1 261 ? 46.384 33.117 -43.856 1.00 44.47 261 GLN A CA 1
ATOM 1981 C C . GLN A 1 261 ? 47.644 33.140 -44.709 1.00 44.47 261 GLN A C 1
ATOM 1983 O O . GLN A 1 261 ? 48.699 33.591 -44.268 1.00 44.47 261 GLN A O 1
ATOM 1988 N N . HIS A 1 262 ? 47.554 32.555 -45.902 1.00 44.03 262 HIS A N 1
ATOM 1989 C CA . HIS A 1 262 ? 48.612 32.606 -46.888 1.00 44.03 262 HIS A CA 1
ATOM 1990 C C . HIS A 1 262 ? 48.691 34.065 -47.332 1.00 44.03 262 HIS A C 1
ATOM 1992 O O . HIS A 1 262 ? 47.973 34.501 -48.232 1.00 44.03 262 HIS A O 1
ATOM 1998 N N . THR A 1 263 ? 49.515 34.846 -46.639 1.00 48.41 263 THR A N 1
ATOM 1999 C CA . THR A 1 263 ? 49.888 36.192 -47.050 1.00 48.41 263 THR A CA 1
ATOM 2000 C C . THR A 1 263 ? 50.599 36.040 -48.389 1.00 48.41 263 THR A C 1
ATOM 2002 O O . THR A 1 263 ? 51.759 35.637 -48.447 1.00 48.41 263 THR A O 1
ATOM 2005 N N . GLN A 1 264 ? 49.876 36.259 -49.488 1.00 52.00 264 GLN A N 1
ATOM 2006 C CA . GLN A 1 264 ? 50.481 36.373 -50.807 1.00 52.00 264 GLN A CA 1
ATOM 2007 C C . GLN A 1 264 ? 51.322 37.649 -50.815 1.00 52.00 264 GLN A C 1
ATOM 2009 O O . GLN A 1 264 ? 50.801 38.752 -50.985 1.00 52.00 264 GLN A O 1
ATOM 2014 N N . GLU A 1 265 ? 52.628 37.500 -50.621 1.00 54.16 265 GLU A N 1
ATOM 2015 C CA . GLU A 1 265 ? 53.587 38.531 -50.994 1.00 54.16 265 GLU A CA 1
ATOM 2016 C C . GLU A 1 265 ? 53.508 38.712 -52.515 1.00 54.16 265 GLU A C 1
ATOM 2018 O O . GLU A 1 265 ? 53.877 37.827 -53.287 1.00 54.16 265 GLU A O 1
ATOM 2023 N N . ARG A 1 266 ? 52.963 39.852 -52.958 1.00 52.31 266 ARG A N 1
ATOM 2024 C CA . ARG A 1 266 ? 53.082 40.298 -54.352 1.00 52.31 266 ARG A CA 1
ATOM 2025 C C . ARG A 1 266 ? 54.527 40.755 -54.565 1.00 52.31 266 ARG A C 1
ATOM 2027 O O . ARG A 1 266 ? 54.920 41.724 -53.914 1.00 52.31 266 ARG A O 1
ATOM 2034 N N . PRO A 1 267 ? 55.306 40.129 -55.461 1.00 62.16 267 PRO A N 1
ATOM 2035 C CA . PRO A 1 267 ? 56.586 40.690 -55.860 1.00 62.16 267 PRO A CA 1
ATOM 2036 C C . PRO A 1 267 ? 56.362 41.927 -56.745 1.00 62.16 267 PRO A C 1
ATOM 2038 O O . PRO A 1 267 ? 55.408 41.973 -57.530 1.00 62.16 267 PRO A O 1
ATOM 2041 N N . ALA A 1 268 ? 57.229 42.925 -56.559 1.00 68.81 268 ALA A N 1
ATOM 2042 C CA . ALA A 1 268 ? 57.325 44.147 -57.357 1.00 68.81 268 ALA A CA 1
ATOM 2043 C C . ALA A 1 268 ? 58.166 43.931 -58.622 1.00 68.81 268 ALA A C 1
ATOM 2045 O O . ALA A 1 268 ? 59.099 43.096 -58.568 1.00 68.81 268 ALA A O 1
#

Solvent-accessible surface area (backbone atoms only — not comparable to full-atom values): 15454 Å² total; per-residue (Å²): 138,83,81,74,71,86,65,57,65,65,52,56,48,51,55,50,50,53,51,50,49,50,52,50,53,49,52,48,50,52,51,52,52,48,52,51,48,54,50,52,54,50,51,51,49,54,49,54,52,50,54,50,53,51,52,52,52,50,55,52,55,52,51,54,49,55,50,50,54,50,51,54,50,51,22,57,74,71,58,45,84,63,63,64,48,71,61,47,51,53,50,52,54,49,45,51,53,33,58,75,68,67,40,62,79,56,43,61,62,51,50,58,51,49,50,52,53,49,54,53,33,49,54,54,46,51,55,52,50,50,53,45,52,52,51,53,52,48,52,49,35,39,60,71,41,33,61,82,71,54,29,46,74,41,75,88,50,57,45,70,50,79,89,54,34,36,35,36,35,27,35,32,89,90,66,54,43,42,37,42,36,41,34,75,34,95,88,78,82,51,71,40,78,46,77,44,39,60,66,55,54,55,24,61,77,67,76,46,89,77,90,81,75,59,70,68,54,51,54,48,49,52,54,40,39,53,40,30,39,75,72,73,44,86,67,74,82,84,73,49,95,87,78,43,84,65,55,74,66,55,56,52,61,70,67,47,76,73,78,77,77,78,77,77,79,78,83,132

Radius of gyration: 43.7 Å; Cα contacts (8 Å, |Δi|>4): 216; chains: 1; bounding box: 124×56×146 Å

Secondary structure (DSSP, 8-state):
-----TTHHHHHHHHHHHHHHHHHHHHHHHHHHHHHHHHHHHHHHHHHHHHHHHHHHHHHHHHHHHHHHHHHHHHHHHT---TTHHHHHHHHHHHHHHHHTT-HHHHHHHHHHHHHHHHHHHHHHHHHHHHHHHHHHHHHHHHHHGGGGTEEEEEEEEEE-TT--EEEEEEETTS-EEEEEEEE-TTSS-EEEEEEEHHHHHHHHHT-----S-HHHHHHHHHHHHHHHHTT---PPP--TTS-SS-HHHHHHHSSPPP---------

Nearest PDB structures (foldseek):
  8i4w-assembly1_B  TM=3.072E-01  e=2.390E-01  Saccharomyces cerevisiae S288C

pLDDT: mean 86.41, std 16.11, range [37.72, 98.62]